Protein 1LJ9 (pdb70)

Secondary structure (DSSP, 8-state):
--HHHHHHHHHHHHHHHHHHHTGGGT-TTTHHHHHHHHHHSTTEEHHHHHHHHT--HHHHHHHHHHHHHTTSEEEEE-SS-TT-EEEEE-HHHHHHHHHHHHHHHHHHHHHTTT--HHHHHHHHHHHHHHHHHHHHHHHHHHT-/--HHHHHHHHHHHHHHHHHHHTGGGT-TTTHHHHHHHHHHSTTEEHHHHHHHHT--HHHHHHHHHHHHHTTSEEEEE-SS-TT-EEEEE-HHHHHHHHHHHHHHHHHHHHHTTT--HHHHHHHHHHHHHHHHHHHHHHHHH-

Organism: Enterococcus faecalis (strain ATCC 700802 / V583) (NCBI:txid226185)

Solvent-accessible surface area: 15224 Å² total; per-residue (Å²): 109,67,3,19,75,11,0,8,17,0,16,50,0,24,53,7,17,12,40,71,63,4,126,146,44,42,0,32,205,6,18,23,38,11,0,7,23,1,26,74,45,97,11,12,60,57,81,98,0,2,80,42,0,19,15,60,138,88,53,0,30,166,10,2,96,120,0,58,111,46,30,0,3,107,74,71,88,33,109,113,60,115,162,70,47,66,0,52,14,32,134,92,0,124,102,18,56,45,68,0,45,141,60,41,109,94,30,24,130,20,0,25,104,71,16,55,127,93,47,47,60,68,0,17,95,17,0,33,119,0,55,118,26,0,12,108,33,2,54,146,30,86,165,124,99,58,6,15,70,6,0,7,16,0,18,50,0,25,53,10,14,15,41,77,89,7,134,145,48,50,0,32,193,7,14,22,40,12,0,11,26,0,24,71,52,100,8,14,48,56,86,96,0,3,85,39,2,9,17,61,136,78,53,0,34,172,13,2,102,122,0,52,105,34,29,0,2,100,104,104,93,37,114,113,59,140,174,54,70,81,1,53,17,30,160,97,0,142,106,12,55,45,74,0,46,149,58,40,100,91,32,21,119,20,0,23,101,57,20,50,139,108,58,31,72,70,0,15,67,10,0,28,82,0,61,120,28,1,24,128,31,6,98,178,54,120

Foldseek 3Di:
DPVVVVVVVLVVVVLVVCQVVCVVVPCHPPLLVLLLVCAVPPQAWLVVSCLVVVHDSVVSVVSLVVCVVVQQWDWDADPVGRVTTGIHGDPSSVVCNVVSVVVVVVSVCVVCPPPDPVRVVVVVVVVVVVCVVVSVVSVVVVVD/DPVVVVVVVLVVVVLVVCQPVCVVVVCHPPLLVQLLVCAVPFFDFLVVSCLVVVHDSVVSVVSLVVCVVVQQKDWDQDPVHNPTITIHGGPSSVVCNVVSVVVVVVSVVVVCPPPDPVRVVVVVVVVVVVCVVVSVVSVVVD

Structure (mmCIF, N/CA/C/O backbone):
data_1LJ9
#
_entry.id   1LJ9
#
_cell.length_a   43.512
_cell.length_b   48.429
_cell.length_c   125.999
_cell.angle_alpha   90.00
_cell.angle_beta   90.00
_cell.angle_gamma   90.00
#
_symmetry.space_group_name_H-M   'P 21 21 21'
#
loop_
_entity.id
_entity.type
_entity.pdbx_description
1 polymer 'transcriptional regulator SlyA'
2 water water
#
loop_
_atom_site.group_PDB
_atom_site.id
_atom_site.type_symbol
_atom_site.label_atom_id
_atom_site.label_alt_id
_atom_site.label_comp_id
_atom_site.label_asym_id
_atom_site.label_entity_id
_atom_site.label_seq_id
_atom_site.pdbx_PDB_ins_code
_atom_site.Cartn_x
_atom_site.Cartn_y
_atom_site.Cartn_z
_atom_site.occupancy
_atom_site.B_iso_or_equiv
_atom_site.auth_seq_id
_atom_site.auth_comp_id
_atom_site.auth_asym_id
_atom_site.auth_atom_id
_atom_site.pdbx_PDB_model_num
ATOM 1 N N . THR A 1 1 ? 23.544 3.076 4.303 1.00 23.78 2 THR A N 1
ATOM 2 C CA . THR A 1 1 ? 22.564 3.926 5.043 1.00 23.95 2 THR A CA 1
ATOM 3 C C . THR A 1 1 ? 23.002 4.170 6.485 1.00 23.64 2 THR A C 1
ATOM 4 O O . THR A 1 1 ? 23.304 3.226 7.218 1.00 24.43 2 THR A O 1
ATOM 8 N N . ASP A 1 2 ? 23.051 5.440 6.880 1.00 22.86 3 ASP A N 1
ATOM 9 C CA . ASP A 1 2 ? 23.414 5.811 8.245 1.00 22.01 3 ASP A CA 1
ATOM 10 C C . ASP A 1 2 ? 22.168 5.523 9.072 1.00 20.49 3 ASP A C 1
ATOM 11 O O . ASP A 1 2 ? 21.197 6.281 9.029 1.00 20.46 3 ASP A O 1
ATOM 16 N N . ILE A 1 3 ? 22.193 4.423 9.818 1.00 19.08 4 ILE A N 1
ATOM 17 C CA . ILE A 1 3 ? 21.045 4.030 10.625 1.00 17.73 4 ILE A CA 1
ATOM 18 C C . ILE A 1 3 ? 20.550 5.091 11.599 1.00 18.09 4 ILE A C 1
ATOM 19 O O . ILE A 1 3 ? 19.356 5.416 11.619 1.00 17.21 4 ILE A O 1
ATOM 24 N N . LEU A 1 4 ? 21.455 5.619 12.416 1.00 16.94 5 LEU A N 1
ATOM 25 C CA . LEU A 1 4 ? 21.072 6.622 13.396 1.00 16.71 5 LEU A CA 1
ATOM 26 C C . LEU A 1 4 ? 20.593 7.911 12.755 1.00 16.26 5 LEU A C 1
ATOM 27 O O . LEU A 1 4 ? 19.766 8.615 13.337 1.00 15.51 5 LEU A O 1
ATOM 32 N N . ARG A 1 5 ? 21.104 8.212 11.563 1.00 15.41 6 ARG A N 1
ATOM 33 C CA . ARG A 1 5 ? 20.680 9.414 10.853 1.00 16.25 6 ARG A CA 1
ATOM 34 C C . ARG A 1 5 ? 19.197 9.274 10.518 1.00 15.66 6 ARG A C 1
ATOM 35 O O . ARG A 1 5 ? 18.432 10.216 10.680 1.00 15.02 6 ARG A O 1
ATOM 43 N N . GLU A 1 6 ? 18.806 8.093 10.045 1.00 15.57 7 GLU A N 1
ATOM 44 C CA . GLU A 1 6 ? 17.407 7.825 9.707 1.00 15.87 7 GLU A CA 1
ATOM 45 C C . GLU A 1 6 ? 16.548 7.907 10.969 1.00 15.31 7 GLU A C 1
ATOM 46 O O . GLU A 1 6 ? 15.506 8.573 10.984 1.00 15.62 7 GLU A O 1
ATOM 52 N N . ILE A 1 7 ? 16.980 7.226 12.028 1.00 15.33 8 ILE A N 1
ATOM 53 C CA . ILE A 1 7 ? 16.248 7.241 13.293 1.00 14.86 8 ILE A CA 1
ATOM 54 C C . ILE A 1 7 ? 16.001 8.681 13.736 1.00 14.69 8 ILE A C 1
ATOM 55 O O . ILE A 1 7 ? 14.887 9.042 14.130 1.00 14.26 8 ILE A O 1
ATOM 60 N N . GLY A 1 8 ? 17.045 9.501 13.649 1.00 14.58 9 GLY A N 1
ATOM 61 C CA . GLY A 1 8 ? 16.931 10.890 14.053 1.00 14.22 9 GLY A CA 1
ATOM 62 C C . GLY A 1 8 ? 15.914 11.662 13.233 1.00 14.27 9 GLY A C 1
ATOM 63 O O . GLY A 1 8 ? 15.095 12.397 13.783 1.00 13.71 9 GLY A O 1
ATOM 64 N N . MET A 1 9 ? 15.973 11.510 11.913 1.00 14.58 10 MET A N 1
ATOM 65 C CA . MET A 1 9 ? 15.028 12.207 11.034 1.00 14.65 10 MET A CA 1
ATOM 66 C C . MET A 1 9 ? 13.594 11.762 11.324 1.00 14.60 10 MET A C 1
ATOM 67 O O . MET A 1 9 ? 12.669 12.586 11.363 1.00 13.97 10 MET A O 1
ATOM 72 N N . ILE A 1 10 ? 13.395 10.466 11.548 1.00 14.25 11 ILE A N 1
ATOM 73 C CA . ILE A 1 10 ? 12.047 9.982 11.837 1.00 14.59 11 ILE A CA 1
ATOM 74 C C . ILE A 1 10 ? 11.529 10.598 13.133 1.00 15.02 11 ILE A C 1
ATOM 75 O O . ILE A 1 10 ? 10.385 11.056 13.203 1.00 14.78 11 ILE A O 1
ATOM 80 N N . ALA A 1 11 ? 12.381 10.625 14.153 1.00 15.69 12 ALA A N 1
ATOM 81 C CA . ALA A 1 11 ? 12.006 11.169 15.450 1.00 15.09 12 ALA A CA 1
ATOM 82 C C . ALA A 1 11 ? 11.686 12.665 15.386 1.00 15.49 12 ALA A C 1
ATOM 83 O O . ALA A 1 11 ? 10.698 13.124 15.967 1.00 14.52 12 ALA A O 1
ATOM 85 N N . ARG A 1 12 ? 12.520 13.426 14.684 1.00 14.87 13 ARG A N 1
ATOM 86 C CA . ARG A 1 12 ? 12.300 14.857 14.575 1.00 15.00 13 ARG A CA 1
ATOM 87 C C . ARG A 1 12 ? 11.088 15.165 13.701 1.00 15.16 13 ARG A C 1
ATOM 88 O O . ARG A 1 12 ? 10.349 16.109 13.978 1.00 14.78 13 ARG A O 1
ATOM 96 N N . ALA A 1 13 ? 10.868 14.360 12.668 1.00 14.80 14 ALA A N 1
ATOM 97 C CA . ALA A 1 13 ? 9.714 14.573 11.803 1.00 14.88 14 ALA A CA 1
ATOM 98 C C . ALA A 1 13 ? 8.444 14.383 12.636 1.00 14.89 14 ALA A C 1
ATOM 99 O O . ALA A 1 13 ? 7.508 15.180 12.542 1.00 14.92 14 ALA A O 1
ATOM 101 N N . LEU A 1 14 ? 8.418 13.323 13.444 1.00 14.95 15 LEU A N 1
ATOM 102 C CA . LEU A 1 14 ? 7.262 13.044 14.293 1.00 15.81 15 LEU A CA 1
ATOM 103 C C . LEU A 1 14 ? 7.053 14.171 15.298 1.00 16.04 15 LEU A C 1
ATOM 104 O O . LEU A 1 14 ? 5.923 14.584 15.570 1.00 15.71 15 LEU A O 1
ATOM 109 N N . ASP A 1 15 ? 8.149 14.673 15.852 1.00 16.82 16 ASP A N 1
ATOM 110 C CA . ASP A 1 15 ? 8.066 15.761 16.810 1.00 17.79 16 ASP A CA 1
ATOM 111 C C . ASP A 1 15 ? 7.458 16.990 16.143 1.00 18.16 16 ASP A C 1
ATOM 112 O O . ASP A 1 15 ? 6.597 17.666 16.712 1.00 17.34 16 ASP A O 1
ATOM 117 N N . SER A 1 16 ? 7.910 17.271 14.927 1.00 16.97 17 SER A N 1
ATOM 118 C CA . SER A 1 16 ? 7.418 18.415 14.175 1.00 17.28 17 SER A CA 1
ATOM 119 C C . SER A 1 16 ? 5.936 18.280 13.833 1.00 17.64 17 SER A C 1
ATOM 120 O O . SER A 1 16 ? 5.215 19.272 13.772 1.00 17.57 17 SER A O 1
ATOM 123 N N . ILE A 1 17 ? 5.488 17.051 13.601 1.00 17.44 18 ILE A N 1
ATOM 124 C CA . ILE A 1 17 ? 4.088 16.804 13.284 1.00 17.50 18 ILE A CA 1
ATOM 125 C C . ILE A 1 17 ? 3.278 17.055 14.557 1.00 17.70 18 ILE A C 1
ATOM 126 O O . ILE A 1 17 ? 2.249 17.727 14.525 1.00 16.92 18 ILE A O 1
ATOM 131 N N . SER A 1 18 ? 3.770 16.533 15.679 1.00 17.44 19 SER A N 1
ATOM 132 C CA . SER A 1 18 ? 3.102 16.704 16.969 1.00 17.32 19 SER A CA 1
ATOM 133 C C . SER A 1 18 ? 2.978 18.173 17.352 1.00 16.78 19 SER A C 1
ATOM 134 O O . SER A 1 18 ? 1.982 18.580 17.944 1.00 17.40 19 SER A O 1
ATOM 137 N N . ASN A 1 19 ? 3.988 18.971 17.018 1.00 16.44 20 ASN A N 1
ATOM 138 C CA . ASN A 1 19 ? 3.955 20.397 17.338 1.00 17.36 20 ASN A CA 1
ATOM 139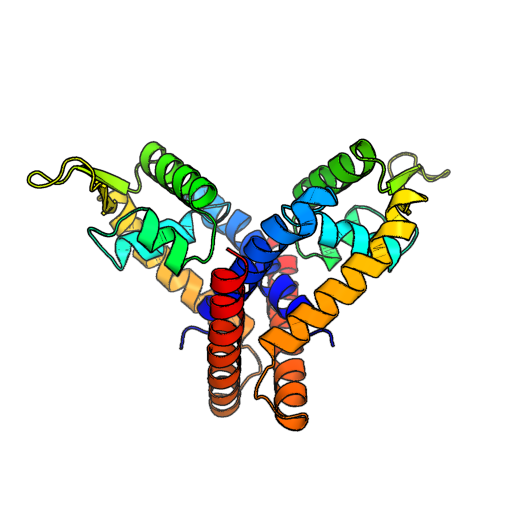 C C . ASN A 1 19 ? 2.838 21.125 16.617 1.00 17.98 20 ASN A C 1
ATOM 140 O O . ASN A 1 19 ? 2.405 22.196 17.047 1.00 18.79 20 ASN A O 1
ATOM 145 N N . ILE A 1 20 ? 2.378 20.546 15.515 1.00 18.00 21 ILE A N 1
ATOM 146 C CA . ILE A 1 20 ? 1.296 21.149 14.758 1.00 18.18 21 ILE A CA 1
ATOM 147 C C . ILE A 1 20 ? -0.031 20.574 15.231 1.00 18.09 21 ILE A C 1
ATOM 148 O O . ILE A 1 20 ? -0.953 21.309 15.573 1.00 18.08 21 ILE A O 1
ATOM 153 N N . GLU A 1 21 ? -0.110 19.251 15.296 1.00 18.43 22 GLU A N 1
ATOM 154 C CA . GLU A 1 21 ? -1.353 18.606 15.684 1.00 18.77 22 GLU A CA 1
ATOM 155 C C . GLU A 1 21 ? -1.785 18.726 17.148 1.00 17.77 22 GLU A C 1
ATOM 156 O O . GLU A 1 21 ? -2.980 18.645 17.441 1.00 15.94 22 GLU A O 1
ATOM 162 N N . PHE A 1 22 ? -0.838 18.922 18.063 1.00 16.35 23 PHE A N 1
ATOM 163 C CA . PHE A 1 22 ? -1.190 19.049 19.477 1.00 16.67 23 PHE A CA 1
ATOM 164 C C . PHE A 1 22 ? -1.211 20.503 19.924 1.00 16.74 23 PHE A C 1
ATOM 165 O O . PHE A 1 22 ? -1.381 20.789 21.107 1.00 16.72 23 PHE A O 1
ATOM 173 N N . LYS A 1 23 ? -1.058 21.421 18.978 1.00 16.86 24 LYS A N 1
ATOM 174 C CA . LYS A 1 23 ? -1.044 22.837 19.308 1.00 18.54 24 LYS A CA 1
ATOM 175 C C . LYS A 1 23 ? -2.272 23.291 20.096 1.00 19.14 24 LYS A C 1
ATOM 176 O O . LYS A 1 23 ? -2.141 24.013 21.091 1.00 19.24 24 LYS A O 1
ATOM 182 N N . GLU A 1 24 ? -3.461 22.856 19.688 1.00 18.99 25 GLU A N 1
ATOM 183 C CA . GLU A 1 24 ? -4.656 23.271 20.407 1.00 20.57 25 GLU A CA 1
ATOM 184 C C . GLU A 1 24 ? -4.848 22.534 21.731 1.00 20.95 25 GLU A C 1
ATOM 185 O O . GLU A 1 24 ? -5.665 22.941 22.559 1.00 21.84 25 GLU A O 1
ATOM 191 N N . LEU A 1 25 ? -4.083 21.463 21.938 1.00 20.92 26 LEU A N 1
ATOM 192 C CA . LEU A 1 25 ? -4.170 20.668 23.161 1.00 21.56 26 LEU A CA 1
ATOM 193 C C . LEU A 1 25 ? -3.079 21.011 24.173 1.00 21.46 26 LEU A C 1
ATOM 194 O O . LEU A 1 25 ? -2.964 20.344 25.203 1.00 22.35 26 LEU A O 1
ATOM 199 N N . SER A 1 26 ? -2.276 22.035 23.883 1.00 21.21 27 SER A N 1
ATOM 200 C CA . SER A 1 26 ? -1.200 22.452 24.790 1.00 21.22 27 SER A CA 1
ATOM 201 C C . SER A 1 26 ? -0.229 21.321 25.136 1.00 21.15 27 SER A C 1
ATOM 202 O O . SER A 1 26 ? 0.197 21.197 26.287 1.00 20.21 27 SER A O 1
ATOM 205 N N . LEU A 1 27 ? 0.132 20.503 24.151 1.00 20.84 28 LEU A N 1
ATOM 206 C CA . LEU A 1 27 ? 1.035 19.390 24.403 1.00 19.87 28 LEU A CA 1
ATOM 207 C C . LEU A 1 27 ? 2.180 19.264 23.407 1.00 19.73 28 LEU A C 1
ATOM 208 O O . LEU A 1 27 ? 2.741 18.183 23.216 1.00 19.28 28 LEU A O 1
ATOM 213 N N . THR A 1 28 ? 2.537 20.378 22.784 1.00 19.37 29 THR A N 1
ATOM 214 C CA . THR A 1 28 ? 3.621 20.385 21.818 1.00 19.74 29 THR A CA 1
ATOM 215 C C . THR A 1 28 ? 4.989 20.332 22.508 1.00 20.16 29 THR A C 1
ATOM 216 O O . THR A 1 28 ? 5.079 20.268 23.739 1.00 20.98 29 THR A O 1
ATOM 220 N N . ARG A 1 29 ? 6.043 20.343 21.699 1.00 20.65 30 ARG A N 1
ATOM 221 C CA . ARG A 1 29 ? 7.420 20.315 22.183 1.00 21.00 30 ARG A CA 1
ATOM 222 C C . ARG A 1 29 ? 7.732 19.105 23.062 1.00 20.49 30 ARG A C 1
ATOM 223 O O . ARG A 1 29 ? 8.512 19.203 24.007 1.00 20.35 30 ARG A O 1
ATOM 231 N N . GLY A 1 30 ? 7.114 17.971 22.752 1.00 20.18 31 GLY A N 1
ATOM 232 C CA . GLY A 1 30 ? 7.347 16.756 23.514 1.00 18.98 31 GLY A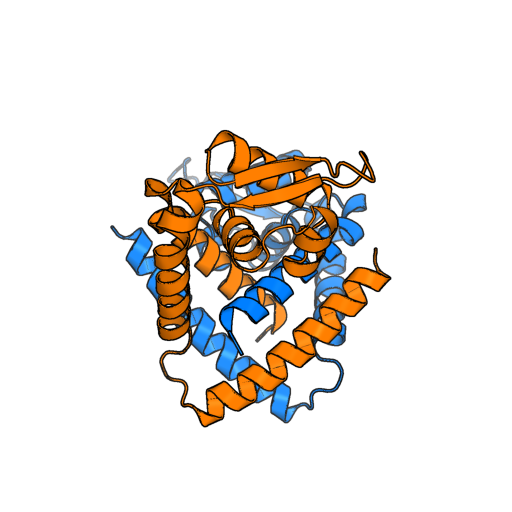 CA 1
ATOM 233 C C . GLY A 1 30 ? 6.553 16.623 24.799 1.00 18.99 31 GLY A C 1
ATOM 234 O O . GLY A 1 30 ? 6.630 15.593 25.476 1.00 18.93 31 GLY A O 1
ATOM 235 N N . GLN A 1 31 ? 5.787 17.651 25.148 1.00 18.40 32 GLN A N 1
ATOM 236 C CA . GLN A 1 31 ? 5.001 17.611 26.373 1.00 18.06 32 GLN A CA 1
ATOM 237 C C . GLN A 1 31 ? 4.076 16.405 26.470 1.00 18.03 32 GLN A C 1
ATOM 238 O O . GLN A 1 31 ? 3.887 15.856 27.555 1.00 17.12 32 GLN A O 1
ATOM 244 N N . TYR A 1 32 ? 3.502 15.991 25.340 1.00 17.77 33 TYR A N 1
ATOM 245 C CA . TYR A 1 32 ? 2.603 14.835 25.317 1.00 17.44 33 TYR A CA 1
ATOM 246 C C . TYR A 1 32 ? 3.302 13.565 25.815 1.00 16.28 33 TYR A C 1
ATOM 247 O O . TYR A 1 32 ? 2.669 12.698 26.417 1.00 16.53 33 TYR A O 1
ATOM 256 N N . LEU A 1 33 ? 4.610 13.472 25.579 1.00 16.62 34 LEU A N 1
ATOM 257 C CA . LEU A 1 33 ? 5.403 12.321 26.008 1.00 16.19 34 LEU A CA 1
ATOM 258 C C . LEU A 1 33 ? 5.325 12.132 27.519 1.00 16.12 34 LEU A C 1
ATOM 259 O O . LEU A 1 33 ? 5.192 11.012 28.010 1.00 15.44 34 LEU A O 1
ATOM 264 N N . TYR A 1 34 ? 5.427 13.239 28.247 1.00 15.57 35 TYR A N 1
ATOM 265 C CA . TYR A 1 34 ? 5.382 13.195 29.700 1.00 16.00 35 TYR A CA 1
ATOM 266 C C . TYR A 1 34 ? 3.979 12.880 30.217 1.00 15.59 35 TYR A C 1
ATOM 267 O O . TYR A 1 34 ? 3.819 12.113 31.170 1.00 16.27 35 TYR A O 1
ATOM 276 N N . LEU A 1 35 ? 2.955 13.455 29.597 1.00 15.88 36 LEU A N 1
ATOM 277 C CA . LEU A 1 35 ? 1.594 13.175 30.034 1.00 15.86 36 LEU A CA 1
ATOM 278 C C . LEU A 1 35 ? 1.296 11.686 29.853 1.00 15.37 36 LEU A C 1
ATOM 279 O O . LEU A 1 35 ? 0.705 11.050 30.722 1.00 15.37 36 LEU A O 1
ATOM 284 N N . VAL A 1 36 ? 1.719 11.125 28.726 1.00 14.80 37 VAL A N 1
ATOM 285 C CA . VAL A 1 36 ? 1.499 9.706 28.461 1.00 14.57 37 VAL A CA 1
ATOM 286 C C . VAL A 1 36 ? 2.152 8.818 29.526 1.00 15.00 37 VAL A C 1
ATOM 287 O O . VAL A 1 36 ? 1.517 7.908 30.069 1.00 13.51 37 VAL A O 1
ATOM 291 N N . ARG A 1 37 ? 3.419 9.073 29.831 1.00 15.02 38 ARG A N 1
ATOM 292 C CA . ARG A 1 37 ? 4.103 8.268 30.842 1.00 16.09 38 ARG A CA 1
ATOM 293 C C . ARG A 1 37 ? 3.436 8.407 32.225 1.00 16.02 38 ARG A C 1
ATOM 294 O O . ARG A 1 37 ? 3.380 7.443 32.998 1.00 16.59 38 ARG A O 1
ATOM 302 N N . VAL A 1 38 ? 2.925 9.595 32.537 1.00 15.07 39 VAL A N 1
ATOM 303 C CA . VAL A 1 38 ? 2.243 9.817 33.817 1.00 16.07 39 VAL A CA 1
ATOM 304 C C . VAL A 1 38 ? 0.915 9.039 33.886 1.00 16.45 39 VAL A C 1
ATOM 305 O O . VAL A 1 38 ? 0.558 8.478 34.930 1.00 16.25 39 VAL A O 1
ATOM 309 N N . CYS A 1 39 ? 0.184 9.001 32.775 1.00 16.33 40 CYS A N 1
ATOM 310 C CA . CYS A 1 39 ? -1.083 8.278 32.743 1.00 16.68 40 CYS A CA 1
ATOM 311 C C . CYS A 1 39 ? -0.847 6.774 32.721 1.00 16.96 40 CYS A C 1
ATOM 312 O O . CYS A 1 39 ? -1.675 6.003 33.199 1.00 17.18 40 CYS A O 1
ATOM 315 N N . GLU A 1 40 ? 0.293 6.361 32.176 1.00 16.89 41 GLU A N 1
ATOM 316 C CA . GLU A 1 40 ? 0.641 4.943 32.118 1.00 17.72 41 GLU A CA 1
ATOM 317 C C . GLU A 1 40 ? 1.241 4.493 33.447 1.00 17.59 41 GLU A C 1
ATOM 318 O O . GLU A 1 40 ? 1.209 3.313 33.782 1.00 16.27 41 GLU A O 1
ATOM 324 N N . ASN A 1 41 ? 1.797 5.445 34.191 1.00 17.64 42 ASN A N 1
ATOM 325 C CA . ASN A 1 41 ? 2.451 5.153 35.466 1.00 18.03 42 ASN A CA 1
ATOM 326 C C . ASN A 1 41 ? 2.026 6.123 36.571 1.00 17.08 42 ASN A C 1
ATOM 327 O O . ASN A 1 41 ? 2.836 6.919 37.044 1.00 16.64 42 ASN A O 1
ATOM 332 N N . PRO A 1 42 ? 0.754 6.073 36.997 1.00 17.17 43 PRO A N 1
ATOM 333 C CA . PRO A 1 42 ? 0.258 6.965 38.051 1.00 17.25 43 PRO A CA 1
ATOM 334 C C . PRO A 1 42 ? 1.136 6.949 39.299 1.00 17.27 43 PRO A C 1
ATOM 335 O O . PRO A 1 42 ? 1.486 5.882 39.811 1.00 17.03 43 PRO A O 1
ATOM 339 N N . GLY A 1 43 ? 1.499 8.134 39.774 1.00 16.70 44 GLY A N 1
ATOM 340 C CA . GLY A 1 43 ? 2.326 8.227 40.967 1.00 17.43 44 GLY A CA 1
ATOM 341 C C . GLY A 1 43 ? 3.822 8.106 40.748 1.00 17.36 44 GLY A C 1
ATOM 342 O O . GLY A 1 43 ? 4.594 8.107 41.712 1.00 17.73 44 GLY A O 1
ATOM 343 N N . ILE A 1 44 ? 4.241 7.990 39.493 1.00 17.20 45 ILE A N 1
ATOM 344 C CA . ILE A 1 44 ? 5.655 7.873 39.165 1.00 17.99 45 ILE A CA 1
ATOM 345 C C . ILE A 1 44 ? 6.423 9.104 39.670 1.00 18.74 45 ILE A C 1
ATOM 346 O O . ILE A 1 44 ? 5.855 10.186 39.787 1.00 19.03 45 ILE A O 1
ATOM 351 N N . ILE A 1 45 ? 7.707 8.934 39.983 1.00 19.85 46 ILE A N 1
ATOM 352 C CA . ILE A 1 45 ? 8.518 10.060 40.450 1.00 20.59 46 ILE A CA 1
ATOM 353 C C . ILE A 1 45 ? 9.320 10.647 39.295 1.00 20.62 46 ILE A C 1
ATOM 354 O O . ILE A 1 45 ? 9.641 9.949 38.337 1.00 20.45 46 ILE A O 1
ATOM 359 N N . GLN A 1 46 ? 9.640 11.936 39.395 1.00 21.78 47 GLN A N 1
ATOM 360 C CA . GLN A 1 46 ? 10.397 12.647 38.371 1.00 22.70 47 GLN A CA 1
ATOM 361 C C . GLN A 1 46 ? 11.639 11.901 37.895 1.00 23.49 47 GLN A C 1
ATOM 362 O O . GLN A 1 46 ? 11.910 11.824 36.697 1.00 23.17 47 GLN A O 1
ATOM 368 N N . GLU A 1 47 ? 12.399 11.353 38.835 1.00 23.34 48 GLU A N 1
ATOM 369 C CA . GLU A 1 47 ? 13.605 10.629 38.489 1.00 24.25 48 GLU A CA 1
ATOM 370 C C . GLU A 1 47 ? 13.304 9.508 37.505 1.00 23.59 48 GLU A C 1
ATOM 371 O O . GLU A 1 47 ? 14.002 9.343 36.505 1.00 24.40 48 GLU A O 1
ATOM 377 N N . LYS A 1 48 ? 12.259 8.738 37.786 1.00 22.31 49 LYS A N 1
ATOM 378 C CA . LYS A 1 48 ? 11.914 7.631 36.911 1.00 20.53 49 LYS A CA 1
ATOM 379 C C . LYS A 1 48 ? 11.378 8.070 35.556 1.00 19.23 49 LYS A C 1
ATOM 380 O O . LYS A 1 48 ? 11.681 7.447 34.547 1.00 18.73 49 LYS A O 1
ATOM 386 N N . ILE A 1 49 ? 10.593 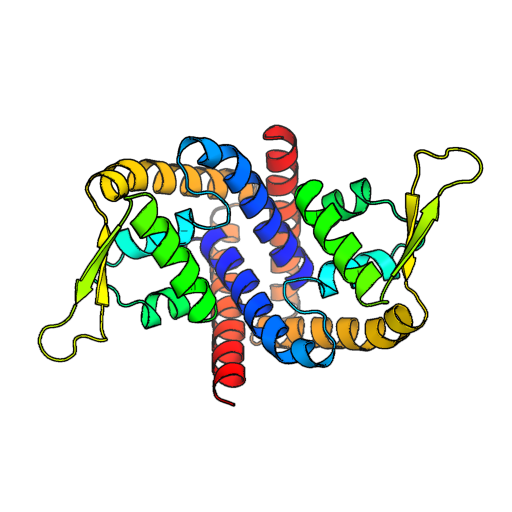9.140 35.514 1.00 18.27 50 ILE A N 1
ATOM 387 C CA . ILE A 1 49 ? 10.051 9.555 34.227 1.00 18.06 50 ILE A CA 1
ATOM 388 C C . ILE A 1 49 ? 11.161 9.950 33.252 1.00 16.82 50 ILE A C 1
ATOM 389 O O . ILE A 1 49 ? 11.084 9.636 32.070 1.00 15.20 50 ILE A O 1
ATOM 394 N N . ALA A 1 50 ? 12.202 10.615 33.752 1.00 16.74 51 ALA A N 1
ATOM 395 C CA . ALA A 1 50 ? 13.323 11.028 32.908 1.00 16.86 51 ALA A CA 1
ATOM 396 C C . ALA A 1 50 ? 14.035 9.783 32.375 1.00 16.60 51 ALA A C 1
ATOM 397 O O . ALA A 1 50 ? 14.508 9.752 31.239 1.00 16.78 51 ALA A O 1
ATOM 399 N N . GLU A 1 51 ? 14.113 8.756 33.209 1.00 17.16 52 GLU A N 1
ATOM 400 C CA . GLU A 1 51 ? 14.763 7.513 32.825 1.00 18.46 52 GLU A CA 1
ATOM 401 C C . GLU A 1 51 ? 14.011 6.802 31.691 1.00 18.26 52 GLU A C 1
ATOM 402 O O . GLU A 1 51 ? 14.621 6.270 30.760 1.00 18.39 52 GLU A O 1
ATOM 408 N N . LEU A 1 52 ? 12.686 6.790 31.772 1.00 17.95 53 LEU A N 1
ATOM 409 C CA . LEU A 1 52 ? 11.866 6.136 30.753 1.00 18.67 53 LEU A CA 1
ATOM 410 C C . LEU A 1 52 ? 11.900 6.886 29.422 1.00 18.10 53 LEU A C 1
ATOM 411 O O . LEU A 1 52 ? 12.040 6.276 28.354 1.00 18.68 53 LEU A O 1
ATOM 416 N N . ILE A 1 53 ? 11.775 8.205 29.496 1.00 17.42 54 ILE A N 1
ATOM 417 C CA . ILE A 1 53 ? 11.765 9.058 28.310 1.00 17.21 54 ILE A CA 1
ATOM 418 C C . ILE A 1 53 ? 13.155 9.275 27.704 1.00 17.06 54 ILE A C 1
ATOM 419 O O . ILE A 1 53 ? 13.281 9.702 26.544 1.00 17.00 54 ILE A O 1
ATOM 424 N N . LYS A 1 54 ? 14.182 8.950 28.491 1.00 16.25 55 LYS A N 1
ATOM 425 C CA . LYS A 1 54 ? 15.594 9.054 28.096 1.00 17.14 55 LYS A CA 1
ATOM 426 C C . LYS A 1 54 ? 16.137 10.482 28.006 1.00 16.60 55 LYS A C 1
ATOM 427 O O . LYS A 1 54 ? 16.834 10.834 27.046 1.00 16.59 55 LYS A O 1
ATOM 433 N N . VAL A 1 55 ? 15.827 11.298 29.010 1.00 16.95 56 VAL A N 1
ATOM 434 C CA . VAL A 1 55 ? 16.295 12.681 29.057 1.00 17.09 56 VAL A CA 1
ATOM 435 C C . VAL A 1 55 ? 16.944 12.971 30.411 1.00 17.92 56 VAL A C 1
ATOM 436 O O . VAL A 1 55 ? 16.771 12.211 31.365 1.00 17.49 56 VAL A O 1
ATOM 440 N N . ASP A 1 56 ? 17.698 14.063 30.500 1.00 18.88 57 ASP A N 1
ATOM 441 C CA . ASP A 1 56 ? 18.325 14.401 31.769 1.00 20.33 57 ASP A CA 1
ATOM 442 C C . ASP A 1 56 ? 17.233 14.823 32.743 1.00 20.44 57 ASP A C 1
ATOM 443 O O . ASP A 1 56 ? 16.159 15.278 32.331 1.00 20.05 57 ASP A O 1
ATOM 448 N N . ARG A 1 57 ? 17.508 14.674 34.035 1.00 20.64 58 ARG A N 1
ATOM 449 C CA . ARG A 1 57 ? 16.537 15.011 35.072 1.00 21.15 58 ARG A CA 1
ATOM 450 C C . ARG A 1 57 ? 16.047 16.458 35.063 1.00 21.24 58 ARG A C 1
ATOM 451 O O . ARG A 1 57 ? 14.903 16.731 35.429 1.00 20.91 58 ARG A O 1
ATOM 459 N N . THR A 1 58 ? 16.892 17.389 34.640 1.00 21.03 59 THR A N 1
ATOM 460 C CA . THR A 1 58 ? 16.466 18.782 34.620 1.00 21.47 59 THR A CA 1
ATOM 461 C C . THR A 1 58 ? 15.502 19.056 33.467 1.00 20.88 59 THR A C 1
ATOM 462 O O . THR A 1 58 ? 14.579 19.851 33.602 1.00 21.44 59 THR A O 1
ATOM 466 N N . THR A 1 59 ? 15.711 18.393 32.336 1.00 20.60 60 THR A N 1
ATOM 467 C CA . THR A 1 59 ? 14.812 18.570 31.199 1.00 20.21 60 THR A CA 1
ATOM 468 C C . THR A 1 59 ? 13.422 18.068 31.604 1.00 19.80 60 THR A C 1
ATOM 469 O O . THR A 1 59 ? 12.402 18.713 31.321 1.00 19.54 60 THR A O 1
ATOM 473 N N . ALA A 1 60 ? 13.387 16.915 32.266 1.00 18.89 61 ALA A N 1
ATOM 474 C CA . ALA A 1 60 ? 12.126 16.330 32.713 1.00 18.83 61 ALA A CA 1
ATOM 475 C C . ALA A 1 60 ? 11.457 17.231 33.744 1.00 18.60 61 ALA A C 1
ATOM 476 O O . ALA A 1 60 ? 10.238 17.408 33.735 1.00 18.26 61 ALA A O 1
ATOM 478 N N . ALA A 1 61 ? 12.253 17.799 34.645 1.00 18.27 62 ALA A N 1
ATOM 479 C CA . ALA A 1 61 ? 11.707 18.679 35.669 1.00 18.39 62 ALA A CA 1
ATOM 480 C C . ALA A 1 61 ? 11.003 19.869 35.005 1.00 18.57 62 ALA A C 1
ATOM 481 O O . ALA A 1 61 ? 9.916 20.277 35.426 1.00 18.41 62 ALA A O 1
ATOM 483 N N . ARG A 1 62 ? 11.627 20.410 33.960 1.00 18.80 63 ARG A N 1
ATOM 484 C CA . ARG A 1 62 ? 11.070 21.543 33.221 1.00 18.50 63 ARG A CA 1
ATOM 485 C C . ARG A 1 62 ? 9.753 21.173 32.552 1.00 18.14 63 ARG A C 1
ATOM 486 O O . ARG A 1 62 ? 8.789 21.931 32.609 1.00 18.27 63 ARG A O 1
ATOM 494 N N . ALA A 1 63 ? 9.725 20.007 31.916 1.00 17.47 64 ALA A N 1
ATOM 495 C CA . ALA A 1 63 ? 8.533 19.538 31.223 1.00 17.25 64 ALA A CA 1
ATOM 496 C C . ALA A 1 63 ? 7.412 19.277 32.208 1.00 17.22 64 ALA A C 1
ATOM 497 O O . ALA A 1 63 ? 6.265 19.650 31.967 1.00 17.01 64 ALA A O 1
ATOM 499 N N . ILE A 1 64 ? 7.749 18.622 33.316 1.00 16.98 65 ILE A N 1
ATOM 500 C CA . ILE A 1 64 ? 6.766 18.309 34.342 1.00 17.07 65 ILE A CA 1
ATOM 501 C C . ILE A 1 64 ? 6.237 19.594 34.967 1.00 17.01 65 ILE A C 1
ATOM 502 O O . ILE A 1 64 ? 5.060 19.692 35.305 1.00 17.31 65 ILE A O 1
ATOM 507 N N . LYS A 1 65 ? 7.114 20.581 35.109 1.00 17.61 66 LYS A N 1
ATOM 508 C CA . LYS A 1 65 ? 6.731 21.866 35.679 1.00 18.83 66 LYS A CA 1
ATOM 509 C C . LYS A 1 65 ? 5.730 22.573 34.773 1.00 19.25 66 LYS A C 1
ATOM 510 O O . LYS A 1 65 ? 4.764 23.181 35.246 1.00 18.12 66 LYS A O 1
ATOM 516 N N . ARG A 1 66 ? 5.971 22.506 33.467 1.00 19.26 67 ARG A N 1
ATOM 517 C CA . ARG A 1 66 ? 5.076 23.148 32.510 1.00 19.36 67 ARG A CA 1
ATOM 518 C C . ARG A 1 66 ? 3.714 22.441 32.490 1.00 19.19 67 ARG A C 1
ATOM 519 O O . ARG A 1 66 ? 2.670 23.092 32.430 1.00 19.10 67 ARG A O 1
ATOM 527 N N . LEU A 1 67 ? 3.720 21.113 32.555 1.00 18.87 68 LEU A N 1
ATOM 528 C CA . LEU A 1 67 ? 2.470 20.357 32.561 1.00 18.62 68 LEU A CA 1
ATOM 529 C C . LEU A 1 67 ? 1.633 20.723 33.778 1.00 18.88 68 LEU A C 1
ATOM 530 O O . LEU A 1 67 ? 0.414 20.818 33.697 1.00 18.15 68 LEU A O 1
ATOM 535 N N . GLU A 1 68 ? 2.292 20.920 34.914 1.00 19.06 69 GLU A N 1
ATOM 536 C CA . GLU A 1 68 ? 1.574 21.277 36.124 1.00 20.00 69 GLU A CA 1
ATOM 537 C C . GLU A 1 68 ? 0.945 22.663 35.962 1.00 19.84 69 GLU A C 1
ATOM 538 O O . GLU A 1 68 ? -0.213 22.874 36.325 1.00 19.66 69 GLU A O 1
ATOM 544 N N . GLU A 1 69 ? 1.708 23.598 35.405 1.00 19.83 70 GLU A N 1
ATOM 545 C CA . GLU A 1 69 ? 1.221 24.956 35.199 1.00 20.77 70 GLU A CA 1
ATOM 546 C C . GLU A 1 69 ? 0.051 24.971 34.226 1.00 20.48 70 GLU A C 1
ATOM 547 O O . GLU A 1 69 ? -0.863 25.776 34.367 1.00 20.43 70 GLU A O 1
ATOM 553 N N . GLN A 1 70 ? 0.075 24.087 33.232 1.00 20.20 71 GLN A N 1
ATOM 554 C CA . GLN A 1 70 ? -1.019 24.047 32.272 1.00 19.71 71 GLN A CA 1
ATOM 555 C C . GLN A 1 70 ? -2.164 23.131 32.716 1.00 19.25 71 GLN A C 1
ATOM 556 O O . GLN A 1 70 ? -3.062 22.817 31.929 1.00 19.96 71 GLN A O 1
ATOM 562 N N . GLY A 1 71 ? -2.112 22.718 33.983 1.00 18.55 72 GLY A N 1
ATOM 563 C CA . GLY A 1 71 ? -3.150 21.897 34.598 1.00 17.08 72 GLY A CA 1
ATOM 564 C C . GLY A 1 71 ? -3.368 20.456 34.179 1.00 17.05 72 GLY A C 1
ATOM 565 O O . GLY A 1 71 ? -4.466 19.923 34.366 1.00 16.83 72 GLY A O 1
ATOM 566 N N . PHE A 1 72 ? -2.329 19.818 33.649 1.00 16.49 73 PHE A N 1
ATOM 567 C CA . PHE A 1 72 ? -2.401 18.438 33.180 1.00 16.46 73 PHE A CA 1
ATOM 568 C C . PHE A 1 72 ? -2.037 17.423 34.252 1.00 16.40 73 PHE A C 1
ATOM 569 O O . PHE A 1 72 ? -2.495 16.285 34.215 1.00 15.13 73 PHE A O 1
ATOM 577 N N . ILE A 1 73 ? -1.209 17.838 35.201 1.00 16.88 74 ILE A N 1
ATOM 578 C CA . ILE A 1 73 ? -0.775 16.941 36.260 1.00 17.01 74 ILE A CA 1
ATOM 579 C C . ILE A 1 73 ? -0.656 17.670 37.584 1.00 16.97 74 ILE A C 1
ATOM 580 O O . ILE A 1 73 ? -0.696 18.902 37.636 1.00 16.22 74 ILE A O 1
ATOM 585 N N . TYR A 1 74 ? -0.540 16.899 38.659 1.00 16.95 75 TYR A N 1
ATOM 586 C CA . TYR A 1 74 ? -0.317 17.479 39.977 1.00 17.93 75 TYR A CA 1
ATOM 587 C C . TYR A 1 74 ? 0.710 16.584 40.660 1.00 18.49 75 TYR A C 1
ATOM 588 O O . TYR A 1 74 ? 0.890 15.428 40.274 1.00 17.37 75 TYR A O 1
ATOM 597 N N . ARG A 1 75 ? 1.398 17.126 41.659 1.00 19.30 76 ARG A N 1
ATOM 598 C CA . ARG A 1 75 ? 2.433 16.376 42.355 1.00 20.55 76 ARG A CA 1
ATOM 599 C C . ARG A 1 75 ? 2.228 16.339 43.854 1.00 21.60 76 ARG A C 1
ATOM 600 O O . ARG A 1 75 ? 2.152 17.384 44.502 1.00 23.08 76 ARG A O 1
ATOM 608 N N . GLN A 1 76 ? 2.151 15.139 44.414 1.00 21.17 77 GLN A N 1
ATOM 609 C CA . GLN A 1 76 ? 1.966 15.019 45.852 1.00 21.62 77 GLN A CA 1
ATOM 610 C C . GLN A 1 76 ? 3.281 14.624 46.514 1.00 20.86 77 GLN A C 1
ATOM 611 O O . GLN A 1 76 ? 3.945 13.677 46.086 1.00 19.87 77 GLN A O 1
ATOM 617 N N . GLU A 1 77 ? 3.658 15.366 47.550 1.00 21.40 78 GLU A N 1
ATOM 618 C CA . GLU A 1 77 ? 4.898 15.101 48.272 1.00 22.37 78 GLU A CA 1
ATOM 619 C C . GLU A 1 77 ? 4.751 13.881 49.165 1.00 21.96 78 GLU A C 1
ATOM 620 O O . GLU A 1 77 ? 3.707 13.679 49.792 1.00 21.38 78 GLU A O 1
ATOM 626 N N . ASP A 1 78 ? 5.802 13.072 49.219 1.00 22.44 79 ASP A N 1
ATOM 627 C CA . ASP A 1 78 ? 5.813 11.873 50.047 1.00 21.98 79 ASP A CA 1
ATOM 628 C C . ASP A 1 78 ? 5.862 12.298 51.517 1.00 22.55 79 ASP A C 1
ATOM 629 O O . ASP A 1 78 ? 6.481 13.308 51.852 1.00 22.54 79 ASP A O 1
ATOM 634 N N . ALA A 1 79 ? 5.214 11.524 52.385 1.00 22.21 80 ALA A N 1
ATOM 635 C CA . ALA A 1 79 ? 5.182 11.825 53.815 1.00 23.07 80 ALA A CA 1
ATOM 636 C C . ALA A 1 79 ? 6.548 11.689 54.487 1.00 23.37 80 ALA A C 1
ATOM 637 O O . ALA A 1 79 ? 6.936 12.519 55.308 1.00 23.71 80 ALA A O 1
ATOM 639 N N . SER A 1 80 ? 7.277 10.636 54.143 1.00 23.61 81 SER A N 1
ATOM 640 C CA . SER A 1 80 ? 8.589 10.403 54.734 1.00 24.08 81 SER A CA 1
ATOM 641 C C . SER A 1 80 ? 9.671 11.341 54.205 1.00 23.90 81 SER A C 1
ATOM 642 O O . SER A 1 80 ? 10.608 11.686 54.922 1.00 24.18 81 SER A O 1
ATOM 645 N N . ASN A 1 81 ? 9.542 11.758 52.950 1.00 23.57 82 ASN A N 1
ATOM 646 C CA . ASN A 1 81 ? 10.542 12.622 52.346 1.00 22.62 82 ASN A CA 1
ATOM 647 C C . ASN A 1 81 ? 9.920 13.629 51.388 1.00 22.53 82 ASN A C 1
ATOM 648 O O . ASN A 1 81 ? 9.687 13.331 50.214 1.00 21.39 82 ASN A O 1
ATOM 653 N N . LYS A 1 82 ? 9.669 14.825 51.915 1.00 22.43 83 LYS A N 1
ATOM 654 C CA . LYS A 1 82 ? 9.056 15.931 51.187 1.00 22.94 83 LYS A CA 1
ATOM 655 C C . LYS A 1 82 ? 9.644 16.186 49.793 1.00 22.41 83 LYS A C 1
ATOM 656 O O . LYS A 1 82 ? 8.950 16.673 48.899 1.00 23.21 83 LYS A O 1
ATOM 662 N N . LYS A 1 83 ? 10.915 15.849 49.606 1.00 22.93 84 LYS A N 1
ATOM 663 C CA . LYS A 1 83 ? 11.587 16.075 48.330 1.00 22.89 84 LYS A CA 1
ATOM 664 C C . LYS A 1 83 ? 11.221 15.085 47.228 1.00 21.96 84 LYS A C 1
ATOM 665 O O . LYS A 1 83 ? 11.586 15.277 46.069 1.00 22.37 84 LYS A O 1
ATOM 671 N N . ILE A 1 84 ? 10.520 14.018 47.594 1.00 21.00 85 ILE A N 1
ATOM 672 C CA . ILE A 1 84 ? 10.082 13.023 46.626 1.00 20.28 85 ILE A CA 1
ATOM 673 C C . ILE A 1 84 ? 8.640 13.367 46.246 1.00 19.93 85 ILE A C 1
ATOM 674 O O . ILE A 1 84 ? 7.773 13.473 47.112 1.00 19.55 85 ILE A O 1
ATOM 679 N N . LYS A 1 85 ? 8.383 13.553 44.956 1.00 18.96 86 LYS A N 1
ATOM 680 C CA . LYS A 1 85 ? 7.037 13.885 44.506 1.00 19.21 86 LYS A CA 1
ATOM 681 C C . LYS A 1 85 ? 6.497 12.859 43.516 1.00 18.25 86 LYS A C 1
ATOM 682 O O . LYS A 1 85 ? 7.157 12.514 42.537 1.00 18.07 86 LYS A O 1
ATOM 688 N N . ARG A 1 86 ? 5.301 12.354 43.794 1.00 17.22 87 ARG A N 1
ATOM 689 C CA . ARG A 1 86 ? 4.665 11.378 42.919 1.00 16.73 87 ARG A CA 1
ATOM 690 C C . ARG A 1 86 ? 3.740 12.168 42.008 1.00 16.32 87 ARG A C 1
ATOM 691 O O . ARG A 1 86 ? 2.939 12.967 42.470 1.00 15.70 87 ARG A O 1
ATOM 699 N N . ILE A 1 87 ? 3.856 11.923 40.711 1.00 16.05 88 ILE A N 1
ATOM 700 C CA . ILE A 1 87 ? 3.097 12.655 39.703 1.00 15.58 88 ILE A CA 1
ATOM 701 C C . ILE A 1 87 ? 1.838 11.946 39.237 1.00 14.93 88 ILE A C 1
ATOM 702 O O . ILE A 1 87 ? 1.885 10.778 38.870 1.00 14.52 88 ILE A O 1
ATOM 707 N N . TYR A 1 88 ? 0.722 12.673 39.241 1.00 14.93 89 TYR A N 1
ATOM 708 C CA . TYR A 1 88 ? -0.575 12.135 38.834 1.00 14.49 89 TYR A CA 1
ATOM 709 C C . TYR A 1 88 ? -1.259 13.048 37.839 1.00 14.77 89 TYR A C 1
ATOM 710 O O . TYR A 1 88 ? -1.083 14.260 37.876 1.00 14.47 89 TYR A O 1
ATOM 719 N N . ALA A 1 89 ? -2.062 12.462 36.964 1.00 14.84 90 ALA A N 1
ATOM 720 C CA . ALA A 1 89 ? -2.796 13.252 35.990 1.00 14.67 90 ALA A CA 1
ATOM 721 C C . ALA A 1 89 ? -4.020 13.870 36.642 1.00 14.98 90 ALA A C 1
ATOM 722 O O . ALA A 1 89 ? -4.673 13.256 37.491 1.00 14.75 90 ALA A O 1
ATOM 724 N N . THR A 1 90 ? -4.308 15.104 36.252 1.00 14.78 91 THR A N 1
ATOM 725 C CA . THR A 1 90 ? -5.482 15.809 36.730 1.00 15.79 91 THR A CA 1
ATOM 726 C C . THR A 1 90 ? -6.642 15.321 35.857 1.00 16.49 91 THR A C 1
ATOM 727 O O . THR A 1 90 ? -6.456 14.473 34.972 1.00 16.15 91 THR A O 1
ATOM 731 N N . GLU A 1 91 ? -7.834 15.852 36.106 1.00 17.67 92 GLU A N 1
ATOM 732 C CA . GLU A 1 91 ? -9.002 15.490 35.307 1.00 18.63 92 GLU A CA 1
ATOM 733 C C . GLU A 1 91 ? -8.720 15.853 33.846 1.00 18.28 92 GLU A C 1
ATOM 734 O O . GLU A 1 91 ? -9.050 15.092 32.932 1.00 17.97 92 GLU A O 1
ATOM 740 N N . LYS A 1 92 ? -8.105 17.013 33.628 1.00 17.79 93 LYS A N 1
ATOM 741 C CA . LYS A 1 92 ? -7.781 17.462 32.271 1.00 17.67 93 LYS A CA 1
ATOM 742 C C . LYS A 1 92 ? -6.805 16.499 31.595 1.00 17.53 93 LYS A C 1
ATOM 743 O O . LYS A 1 92 ? -6.973 16.141 30.427 1.00 17.44 93 LYS A O 1
ATOM 749 N N . GLY A 1 93 ? -5.786 16.076 32.336 1.00 17.00 94 GLY A N 1
ATOM 750 C CA . GLY A 1 93 ? -4.807 15.163 31.779 1.00 16.30 94 GLY A CA 1
ATOM 751 C C . GLY A 1 93 ? -5.418 13.841 31.381 1.00 16.36 94 GLY A C 1
ATOM 752 O O . GLY A 1 93 ? -5.107 13.303 30.315 1.00 15.56 94 GLY A O 1
ATOM 753 N N . LYS A 1 94 ? -6.303 13.322 32.226 1.00 17.01 95 LYS A N 1
ATOM 754 C CA . LYS A 1 94 ? -6.954 12.048 31.948 1.00 17.45 95 LYS A CA 1
ATOM 755 C C . LYS A 1 94 ? -7.900 12.138 30.758 1.00 18.20 95 LYS A C 1
ATOM 756 O O . LYS A 1 94 ? -8.018 11.186 29.975 1.00 18.95 95 LYS A O 1
ATOM 762 N N . ASN A 1 95 ? -8.564 13.280 30.613 1.00 18.36 96 ASN A N 1
ATOM 763 C CA . ASN A 1 95 ? -9.497 13.472 29.509 1.00 19.16 96 ASN A CA 1
ATOM 764 C C . ASN A 1 95 ? -8.797 13.575 28.164 1.00 19.25 96 ASN A C 1
ATOM 765 O O . ASN A 1 95 ? -9.337 13.129 27.151 1.00 18.66 96 ASN A O 1
ATOM 770 N N . VAL A 1 96 ? -7.601 14.163 28.157 1.00 18.26 97 VAL A N 1
ATOM 771 C CA . VAL A 1 96 ? -6.844 14.350 26.923 1.00 18.39 97 VAL A CA 1
ATOM 772 C C . VAL A 1 96 ? -6.006 13.134 26.543 1.00 17.92 97 VAL A C 1
ATOM 773 O O . VAL A 1 96 ? -5.811 12.851 25.359 1.00 17.95 97 VAL A O 1
ATOM 777 N N . TYR A 1 97 ? -5.519 12.417 27.549 1.00 17.44 98 TYR A N 1
ATOM 778 C CA . TYR A 1 97 ? -4.699 11.228 27.336 1.00 17.60 98 TYR A CA 1
ATOM 779 C C . TYR A 1 97 ? -5.202 10.304 26.205 1.00 17.73 98 TYR A C 1
ATOM 780 O O . TYR A 1 97 ? -4.442 9.961 25.296 1.00 18.10 98 TYR A O 1
ATOM 789 N N . PRO A 1 98 ? -6.490 9.915 26.225 1.00 18.15 99 PRO A N 1
ATOM 790 C CA . PRO A 1 98 ? -7.015 9.032 25.171 1.00 19.13 99 PRO A CA 1
ATOM 791 C C . PRO A 1 98 ? -6.778 9.563 23.758 1.00 19.44 99 PRO A C 1
ATOM 792 O O . PRO A 1 98 ? -6.475 8.799 22.833 1.00 19.98 99 PRO A O 1
ATOM 796 N N . ILE A 1 99 ? -6.929 10.870 23.585 1.00 19.78 100 ILE A N 1
ATOM 797 C CA . ILE A 1 99 ? -6.714 11.490 22.286 1.00 19.80 100 ILE A CA 1
ATOM 798 C C . ILE A 1 99 ? -5.265 11.255 21.865 1.00 19.47 100 ILE A C 1
ATOM 799 O O . ILE A 1 99 ? -4.991 10.834 20.740 1.00 19.23 100 ILE A O 1
ATOM 804 N N . ILE A 1 100 ? -4.337 11.527 22.776 1.00 18.91 101 ILE A N 1
ATOM 805 C CA . ILE A 1 100 ? -2.921 11.333 22.484 1.00 18.15 101 ILE A CA 1
ATOM 806 C C . ILE A 1 100 ? -2.633 9.868 22.141 1.00 18.30 101 ILE A C 1
ATOM 807 O O . ILE A 1 100 ? -1.917 9.584 21.185 1.00 18.47 101 ILE A O 1
ATOM 812 N N . VAL A 1 101 ? -3.204 8.950 22.914 1.00 18.08 102 VAL A N 1
ATOM 813 C CA . VAL A 1 101 ? -3.010 7.517 22.691 1.00 18.89 102 VAL A CA 1
ATOM 814 C C . VAL A 1 101 ? -3.419 7.137 21.267 1.00 19.61 102 VAL A C 1
ATOM 815 O O . VAL A 1 101 ? -2.693 6.425 20.561 1.00 19.77 102 VAL A O 1
ATOM 819 N N . ARG A 1 102 ? -4.584 7.616 20.843 1.00 19.67 103 ARG A N 1
ATOM 820 C CA . ARG A 1 102 ? -5.072 7.299 19.505 1.00 19.19 103 ARG A CA 1
ATOM 821 C C . ARG A 1 102 ? -4.294 8.033 18.415 1.00 19.36 103 ARG A C 1
ATOM 822 O O . ARG A 1 102 ? -4.107 7.507 17.315 1.00 19.66 103 ARG A O 1
ATOM 830 N N . GLU A 1 103 ? -3.815 9.237 18.710 1.00 19.50 104 GLU A N 1
ATOM 831 C CA . GLU A 1 103 ? -3.038 9.971 17.721 1.00 20.14 104 GLU A CA 1
ATOM 832 C C . GLU A 1 103 ? -1.691 9.279 17.497 1.00 20.17 104 GLU A C 1
ATOM 833 O O . GLU A 1 103 ? -1.184 9.244 16.371 1.00 20.06 104 GLU A O 1
ATOM 839 N N . ASN A 1 104 ? -1.122 8.723 18.566 1.00 20.75 105 ASN A N 1
ATOM 840 C CA . ASN A 1 104 ? 0.152 8.014 18.467 1.00 21.74 105 ASN A CA 1
ATOM 841 C C . ASN A 1 104 ? -0.052 6.731 17.657 1.00 21.71 105 ASN A C 1
ATOM 842 O O . ASN A 1 104 ? 0.799 6.363 16.839 1.00 21.35 105 ASN A O 1
ATOM 847 N N . GLN A 1 105 ? -1.177 6.054 17.888 1.00 21.23 106 GLN A N 1
ATOM 848 C CA . GLN A 1 105 ? -1.498 4.821 17.168 1.00 20.92 106 GLN A CA 1
ATOM 849 C C . GLN A 1 105 ? -1.596 5.119 15.679 1.00 20.33 106 GLN A C 1
ATOM 850 O O . GLN A 1 105 ? -1.164 4.322 14.840 1.00 20.62 106 GLN A O 1
ATOM 856 N N . HIS A 1 106 ? -2.173 6.270 15.347 1.00 19.71 107 HIS A N 1
ATOM 857 C CA . HIS A 1 106 ? -2.313 6.654 13.952 1.00 19.56 107 HIS A CA 1
ATOM 858 C C . HIS A 1 106 ? -0.949 6.931 13.333 1.00 19.10 107 HIS A C 1
ATOM 859 O O . HIS A 1 106 ? -0.692 6.584 12.177 1.00 19.24 107 HIS A O 1
ATOM 866 N N . SER A 1 107 ? -0.073 7.554 14.113 1.00 18.90 108 SER A N 1
ATOM 867 C CA . SER A 1 107 ? 1.268 7.859 13.642 1.00 18.91 108 SER A CA 1
ATOM 868 C C . SER A 1 107 ? 2.018 6.579 13.301 1.00 18.04 108 SER A C 1
ATOM 869 O O . SER A 1 107 ? 2.734 6.539 12.306 1.00 17.65 108 SER A O 1
ATOM 872 N N . ASN A 1 108 ? 1.858 5.540 14.122 1.00 17.54 109 ASN A N 1
ATOM 873 C CA . ASN A 1 108 ? 2.524 4.266 13.853 1.00 18.13 109 ASN A CA 1
ATOM 874 C C . ASN A 1 108 ? 1.997 3.682 12.541 1.00 17.61 109 ASN A C 1
ATOM 875 O O . ASN A 1 108 ? 2.773 3.181 11.718 1.00 16.57 109 ASN A O 1
ATOM 880 N N . GLN A 1 109 ? 0.684 3.751 12.334 1.00 16.87 110 GLN A N 1
ATOM 881 C CA . GLN A 1 109 ? 0.112 3.212 11.105 1.00 16.97 110 GLN A CA 1
ATOM 882 C C . GLN A 1 109 ? 0.637 3.933 9.872 1.00 16.45 110 GLN A C 1
ATOM 883 O O . GLN A 1 109 ? 0.891 3.310 8.844 1.00 17.13 110 GLN A O 1
ATOM 889 N N . VAL A 1 110 ? 0.790 5.249 9.967 1.00 16.44 111 VAL A N 1
ATOM 890 C CA . VAL A 1 110 ? 1.307 6.025 8.852 1.00 16.74 111 VAL A CA 1
ATOM 891 C C . VAL A 1 110 ? 2.761 5.648 8.581 1.00 15.91 111 VAL A C 1
ATOM 892 O O . VAL A 1 110 ? 3.152 5.426 7.438 1.00 15.43 111 VAL A O 1
ATOM 896 N N . ALA A 1 111 ? 3.547 5.550 9.647 1.00 16.05 112 ALA A N 1
ATOM 897 C CA . ALA A 1 111 ? 4.958 5.208 9.537 1.00 16.23 112 ALA A CA 1
ATOM 898 C C . ALA A 1 111 ? 5.220 3.819 8.961 1.00 16.21 112 ALA A C 1
ATOM 899 O O . ALA A 1 111 ? 6.165 3.634 8.189 1.00 15.68 112 ALA A O 1
ATOM 901 N N . LEU A 1 112 ? 4.382 2.856 9.337 1.00 15.77 113 LEU A N 1
ATOM 902 C CA . LEU A 1 112 ? 4.542 1.469 8.921 1.00 15.77 113 LEU A CA 1
ATOM 903 C C . LEU A 1 112 ? 3.856 1.056 7.620 1.00 15.18 113 LEU A C 1
ATOM 904 O O . LEU A 1 112 ? 3.859 -0.131 7.268 1.00 15.20 113 LEU A O 1
ATOM 909 N N . GLN A 1 113 ? 3.279 2.022 6.909 1.00 14.53 114 GLN A N 1
ATOM 910 C CA . GLN A 1 113 ? 2.609 1.734 5.639 1.00 16.45 114 GLN A CA 1
ATOM 911 C C . GLN A 1 113 ? 3.499 0.884 4.726 1.00 15.88 114 GLN A C 1
ATOM 912 O O . GLN A 1 113 ? 4.676 1.207 4.523 1.00 15.92 114 GLN A O 1
ATOM 918 N N . GLY A 1 114 ? 2.937 -0.203 4.195 1.00 15.93 115 GLY A N 1
ATOM 919 C CA . GLY A 1 114 ? 3.675 -1.073 3.293 1.00 16.86 115 GLY A CA 1
ATOM 920 C C . GLY A 1 114 ? 4.391 -2.266 3.903 1.00 17.43 115 GLY A C 1
ATOM 921 O O . GLY A 1 114 ? 4.618 -3.266 3.220 1.00 17.02 115 GLY A O 1
ATOM 922 N N . LEU A 1 115 ? 4.746 -2.171 5.182 1.00 17.42 116 LEU A N 1
ATOM 923 C CA . LEU A 1 115 ? 5.450 -3.254 5.861 1.00 17.81 116 LEU A CA 1
ATOM 924 C C . LEU A 1 115 ? 4.510 -4.350 6.340 1.00 17.72 116 LEU A C 1
ATOM 925 O O . LEU A 1 115 ? 3.442 -4.077 6.886 1.00 17.49 116 LEU A O 1
ATOM 930 N N . SER A 1 116 ? 4.919 -5.599 6.133 1.00 18.73 117 SER A N 1
ATOM 931 C CA . SER A 1 116 ? 4.119 -6.761 6.518 1.00 18.91 117 SER A CA 1
ATOM 932 C C . SER A 1 116 ? 4.221 -7.045 8.009 1.00 19.34 117 SER A C 1
ATOM 933 O O . SER A 1 116 ? 5.110 -6.541 8.691 1.00 18.92 117 SER A O 1
ATOM 936 N N . GLU A 1 117 ? 3.320 -7.879 8.509 1.00 19.88 118 GLU A N 1
ATOM 937 C CA . GLU A 1 117 ? 3.336 -8.213 9.922 1.00 21.31 118 GLU A CA 1
ATOM 938 C C . GLU A 1 117 ? 4.697 -8.794 10.325 1.00 20.77 118 GLU A C 1
ATOM 939 O O . GLU A 1 117 ? 5.268 -8.413 11.351 1.00 20.64 118 GLU A O 1
ATOM 945 N N . VAL A 1 118 ? 5.229 -9.696 9.507 1.00 20.10 119 VAL A N 1
ATOM 946 C CA . VAL A 1 118 ? 6.518 -10.305 9.805 1.00 20.88 119 VAL A CA 1
ATOM 947 C C . VAL A 1 118 ? 7.649 -9.279 9.824 1.00 20.72 119 VAL A C 1
ATOM 948 O O . VAL A 1 118 ? 8.517 -9.324 10.699 1.00 21.45 119 VAL A O 1
ATOM 952 N N . GLU A 1 119 ? 7.655 -8.358 8.864 1.00 20.01 120 GLU A N 1
ATOM 953 C CA . GLU A 1 119 ? 8.700 -7.345 8.822 1.00 19.58 120 GLU A CA 1
ATOM 954 C C . GLU A 1 119 ? 8.616 -6.423 10.037 1.00 18.76 120 GLU A C 1
ATOM 955 O O . GLU A 1 119 ? 9.638 -6.056 10.626 1.00 17.90 120 GLU A O 1
ATOM 961 N N . ILE A 1 120 ? 7.400 -6.053 10.419 1.00 18.56 121 ILE A N 1
ATOM 962 C CA . ILE A 1 120 ? 7.224 -5.177 11.569 1.00 18.34 121 ILE A CA 1
ATOM 963 C C . ILE A 1 120 ? 7.718 -5.867 12.845 1.00 19.31 121 ILE A C 1
ATOM 964 O O . ILE A 1 120 ? 8.282 -5.219 13.733 1.00 18.98 121 ILE A O 1
ATOM 969 N N . SER A 1 121 ? 7.521 -7.181 12.928 1.00 19.67 122 SER A N 1
ATOM 970 C CA . SER A 1 121 ? 7.964 -7.948 14.095 1.00 21.14 122 SER A CA 1
ATOM 971 C C . SER A 1 121 ? 9.490 -7.962 14.193 1.00 20.35 122 SER A C 1
ATOM 972 O O . SER A 1 121 ? 10.052 -7.877 15.288 1.00 20.43 122 SER A O 1
ATOM 975 N N . GLN A 1 122 ? 10.155 -8.075 13.046 1.00 20.06 123 GLN A N 1
ATOM 976 C CA . GLN A 1 122 ? 11.615 -8.092 13.000 1.00 20.15 123 GLN A CA 1
ATOM 977 C C . GLN A 1 122 ? 12.147 -6.709 13.351 1.00 19.76 123 GLN A C 1
ATOM 978 O O . GLN A 1 122 ? 13.143 -6.571 14.066 1.00 19.64 123 GLN A O 1
ATOM 984 N N . LEU A 1 123 ? 11.479 -5.687 12.827 1.00 18.81 124 LEU A N 1
ATOM 985 C CA . LEU A 1 123 ? 11.853 -4.304 13.083 1.00 18.19 124 LEU A CA 1
ATOM 986 C C . LEU A 1 123 ? 11.766 -4.025 14.581 1.00 18.00 124 LEU A C 1
ATOM 987 O O . LEU A 1 123 ? 12.684 -3.448 15.175 1.00 18.98 124 LEU A O 1
ATOM 992 N N . ALA A 1 124 ? 10.654 -4.437 15.184 1.00 18.35 125 ALA A N 1
ATOM 993 C CA . ALA A 1 124 ? 10.437 -4.245 16.613 1.00 18.10 125 ALA A CA 1
ATOM 994 C C . ALA A 1 124 ? 11.610 -4.831 17.387 1.00 18.60 125 ALA A C 1
ATOM 995 O O . ALA A 1 124 ? 12.178 -4.184 18.275 1.00 17.83 125 ALA A O 1
ATOM 997 N N . ASP A 1 125 ? 11.978 -6.058 17.038 1.00 19.25 126 ASP A N 1
ATOM 998 C CA . ASP A 1 125 ? 13.078 -6.727 17.707 1.00 20.35 126 ASP A CA 1
ATOM 999 C C . ASP A 1 125 ? 14.387 -5.965 17.560 1.00 19.73 126 ASP A C 1
ATOM 1000 O O . ASP A 1 125 ? 15.130 -5.808 18.536 1.00 19.98 126 ASP A O 1
ATOM 1005 N N . TYR A 1 126 ? 14.681 -5.501 16.347 1.00 18.90 127 TYR A N 1
ATOM 1006 C CA . TYR A 1 126 ? 15.905 -4.741 16.107 1.00 18.15 127 TYR A CA 1
ATOM 1007 C C . TYR A 1 126 ? 15.907 -3.443 16.916 1.00 17.35 127 TYR A C 1
ATOM 1008 O O . TYR A 1 126 ? 16.919 -3.068 17.502 1.00 17.10 127 TYR A O 1
ATOM 1017 N N . LEU A 1 127 ? 14.773 -2.754 16.949 1.00 15.83 128 LEU A N 1
ATOM 1018 C CA . LEU A 1 127 ? 14.692 -1.494 17.674 1.00 16.07 128 LEU A CA 1
ATOM 1019 C C . LEU A 1 127 ? 14.808 -1.669 19.184 1.00 16.72 128 LEU A C 1
ATOM 1020 O O . LEU A 1 127 ? 15.402 -0.830 19.866 1.00 17.93 128 LEU A O 1
ATOM 1025 N N . VAL A 1 128 ? 14.240 -2.745 19.717 1.00 16.41 129 VAL A N 1
ATOM 1026 C CA . VAL A 1 128 ? 14.340 -2.980 21.155 1.00 17.16 129 VAL A CA 1
ATOM 1027 C C . VAL A 1 128 ? 15.816 -3.186 21.509 1.00 17.04 129 VAL A C 1
ATOM 1028 O O . VAL A 1 128 ? 16.303 -2.631 22.498 1.00 17.27 129 VAL A O 1
ATOM 1032 N N . ARG A 1 129 ? 16.527 -3.964 20.696 1.00 17.30 130 ARG A N 1
ATOM 1033 C CA . ARG A 1 129 ? 17.948 -4.222 20.935 1.00 18.23 130 ARG A CA 1
ATOM 1034 C C . ARG A 1 129 ? 18.724 -2.907 20.901 1.00 18.18 130 ARG A C 1
ATOM 1035 O O . ARG A 1 129 ? 19.533 -2.633 21.781 1.00 17.50 130 ARG A O 1
ATOM 1043 N N . MET A 1 130 ? 18.470 -2.098 19.874 1.00 18.30 131 MET A N 1
ATOM 1044 C CA . MET A 1 130 ? 19.145 -0.812 19.728 1.00 17.97 131 MET A CA 1
ATOM 1045 C C . MET A 1 130 ? 18.875 0.075 20.936 1.00 17.59 131 MET A C 1
ATOM 1046 O O . MET A 1 130 ? 19.792 0.668 21.497 1.00 18.40 131 MET A O 1
ATOM 1051 N N . ARG A 1 131 ? 17.610 0.174 21.332 1.00 17.13 132 ARG A N 1
ATOM 1052 C CA . ARG A 1 131 ? 17.237 1.003 22.465 1.00 16.53 132 ARG A CA 1
ATOM 1053 C C . ARG A 1 131 ? 17.953 0.551 23.742 1.00 16.86 132 ARG A C 1
ATOM 1054 O O . ARG A 1 131 ? 18.432 1.373 24.519 1.00 17.09 132 ARG A O 1
ATOM 1062 N N . LYS A 1 132 ? 18.026 -0.756 23.957 1.00 16.96 133 LYS A N 1
ATOM 1063 C CA . LYS A 1 132 ? 18.719 -1.271 25.132 1.00 18.25 133 LYS A CA 1
ATOM 1064 C C . LYS A 1 132 ? 20.205 -0.896 25.031 1.00 18.48 133 LYS A C 1
ATOM 1065 O O . LYS A 1 132 ? 20.806 -0.438 26.008 1.00 18.83 133 LYS A O 1
ATOM 1071 N N . ASN A 1 133 ? 20.776 -1.067 23.840 1.00 18.45 134 ASN A N 1
ATOM 1072 C CA . ASN A 1 133 ? 22.182 -0.729 23.594 1.00 17.92 134 ASN A CA 1
ATOM 1073 C C . ASN A 1 133 ? 22.474 0.724 23.968 1.00 18.37 134 ASN A C 1
ATOM 1074 O O . ASN A 1 133 ? 23.341 0.993 24.797 1.00 18.30 134 ASN A O 1
ATOM 1079 N N . VAL A 1 134 ? 21.743 1.664 23.371 1.00 17.80 135 VAL A N 1
ATOM 1080 C CA . VAL A 1 134 ? 21.984 3.080 23.647 1.00 18.09 135 VAL A CA 1
ATOM 1081 C C . VAL A 1 134 ? 21.572 3.541 25.049 1.00 18.38 135 VAL A C 1
ATOM 1082 O O . VAL A 1 134 ? 22.174 4.463 25.600 1.00 18.14 135 VAL A O 1
ATOM 1086 N N . SER A 1 135 ? 20.555 2.908 25.625 1.00 18.09 136 SER A N 1
ATOM 1087 C CA . SER A 1 135 ? 20.093 3.276 26.960 1.00 18.72 136 SER A CA 1
ATOM 1088 C C . SER A 1 135 ? 21.162 2.952 27.994 1.00 18.17 136 SER A C 1
ATOM 1089 O O . SER A 1 135 ? 21.404 3.731 28.918 1.00 18.51 136 SER A O 1
ATOM 1092 N N . GLU A 1 136 ? 21.802 1.801 27.831 1.00 18.11 137 GLU A N 1
ATOM 1093 C CA . GLU A 1 136 ? 22.862 1.399 28.746 1.00 18.86 137 GLU A CA 1
ATOM 1094 C C . GLU A 1 136 ? 24.080 2.295 28.543 1.00 18.98 137 GLU A C 1
ATOM 1095 O O . GLU A 1 136 ? 24.804 2.592 29.496 1.00 18.48 137 GLU A O 1
ATOM 1101 N N . ASP A 1 137 ? 24.319 2.734 27.310 1.00 18.62 138 ASP A N 1
ATOM 1102 C CA . ASP A 1 137 ? 25.470 3.601 27.070 1.00 19.01 138 ASP A CA 1
ATOM 1103 C C . ASP A 1 137 ? 25.229 4.947 27.738 1.00 18.66 138 ASP A C 1
ATOM 1104 O O . ASP A 1 137 ? 26.145 5.540 28.317 1.00 18.42 138 ASP A O 1
ATOM 1109 N N . TRP A 1 138 ? 23.988 5.423 27.666 1.00 18.50 139 TRP A N 1
ATOM 1110 C CA . TRP A 1 138 ? 23.623 6.692 28.286 1.00 18.35 139 TRP A CA 1
ATOM 1111 C C . TRP A 1 138 ? 23.814 6.559 29.796 1.00 19.28 139 TRP A C 1
ATOM 1112 O O . TRP A 1 138 ? 24.386 7.443 30.445 1.00 18.41 139 TRP A O 1
ATOM 1123 N N . GLU A 1 139 ? 23.334 5.448 30.350 1.00 19.34 140 GLU A N 1
ATOM 1124 C CA . GLU A 1 139 ? 23.476 5.193 31.774 1.00 21.03 140 GLU A CA 1
ATOM 1125 C C . GLU A 1 139 ? 24.947 5.241 32.162 1.00 21.10 140 GLU A C 1
ATOM 1126 O O . GLU A 1 139 ? 25.309 5.835 33.178 1.00 21.53 140 GLU A O 1
ATOM 1132 N N . PHE A 1 140 ? 25.797 4.627 31.348 1.00 21.10 141 PHE A N 1
ATOM 1133 C CA . PHE A 1 140 ? 27.226 4.622 31.642 1.00 21.45 141 PHE A CA 1
ATOM 1134 C C . PHE A 1 140 ? 27.794 6.038 31.602 1.00 21.96 141 PHE A C 1
ATOM 1135 O O . PHE A 1 140 ? 28.507 6.462 32.519 1.00 22.13 141 PHE A O 1
ATOM 1143 N N . VAL A 1 141 ? 27.482 6.763 30.533 1.00 22.05 142 VAL A N 1
ATOM 1144 C CA . VAL A 1 141 ? 27.959 8.134 30.365 1.00 22.57 142 VAL A CA 1
ATOM 1145 C C . VAL A 1 141 ? 27.528 9.030 31.522 1.00 23.21 142 VAL A C 1
ATOM 1146 O O . VAL A 1 141 ? 28.271 9.929 31.930 1.00 24.38 142 VAL A O 1
ATOM 1150 N N . LYS A 1 142 ? 26.334 8.784 32.049 1.00 23.01 143 LYS A N 1
ATOM 1151 C CA . LYS A 1 142 ? 25.809 9.560 33.167 1.00 23.85 143 LYS A CA 1
ATOM 1152 C C . LYS A 1 142 ? 26.505 9.263 34.488 1.00 24.22 143 LYS A C 1
ATOM 1153 O O . LYS A 1 142 ? 26.616 10.142 35.341 1.00 25.24 143 LYS A O 1
ATOM 1159 N N . LYS A 1 143 ? 26.942 8.019 34.668 1.00 24.41 144 LYS A N 1
ATOM 1160 C CA . LYS A 1 143 ? 27.605 7.620 35.902 1.00 24.06 144 LYS A CA 1
ATOM 1161 C C . LYS A 1 143 ? 29.052 8.076 36.031 1.00 24.36 144 LYS A C 1
ATOM 1162 O O . LYS A 1 143 ? 29.827 7.476 36.779 1.00 24.27 144 LYS A O 1
ATOM 1168 N N . GLY A 1 144 ? 29.408 9.134 35.308 1.00 24.72 145 GLY A N 1
ATOM 1169 C CA . GLY A 1 144 ? 30.756 9.670 35.378 1.00 25.30 145 GLY A CA 1
ATOM 1170 C C . GLY A 1 144 ? 31.199 9.796 36.828 1.00 25.28 145 GLY A C 1
ATOM 1171 O O . GLY A 1 144 ? 32.379 9.513 37.128 1.00 25.57 145 GLY A O 1
ATOM 1173 N N . THR B 1 1 ? 6.331 -4.353 20.840 1.00 23.23 2 THR B N 1
ATOM 1174 C CA . THR B 1 1 ? 6.645 -3.015 21.402 1.00 22.41 2 THR B CA 1
ATOM 1175 C C . THR B 1 1 ? 6.030 -1.943 20.504 1.00 21.99 2 THR B C 1
ATOM 1176 O O . THR B 1 1 ? 5.518 -2.251 19.428 1.00 22.87 2 THR B O 1
ATOM 1180 N N . ASP B 1 2 ? 6.065 -0.696 20.968 1.00 21.43 3 ASP B N 1
ATOM 1181 C CA . ASP B 1 2 ? 5.551 0.456 20.223 1.00 20.35 3 ASP B CA 1
ATOM 1182 C C . ASP B 1 2 ? 6.729 0.917 19.363 1.00 19.49 3 ASP B C 1
ATOM 1183 O O . ASP B 1 2 ? 7.691 1.477 19.885 1.00 19.01 3 ASP B O 1
ATOM 1188 N N . ILE B 1 3 ? 6.657 0.679 18.056 1.00 18.04 4 ILE B N 1
ATOM 1189 C CA . ILE B 1 3 ? 7.746 1.043 17.151 1.00 17.59 4 ILE B CA 1
ATOM 1190 C C . ILE B 1 3 ? 8.181 2.508 17.211 1.00 17.67 4 ILE B C 1
ATOM 1191 O O . ILE B 1 3 ? 9.364 2.800 17.391 1.00 16.70 4 ILE B O 1
ATOM 1196 N N . LEU B 1 4 ? 7.244 3.438 17.056 1.00 17.00 5 LEU B N 1
ATOM 1197 C CA . LEU B 1 4 ? 7.627 4.836 17.087 1.00 17.11 5 LEU B CA 1
ATOM 1198 C C . LEU B 1 4 ? 8.124 5.265 18.459 1.00 17.06 5 LEU B C 1
ATOM 1199 O O . LEU B 1 4 ? 8.979 6.142 18.558 1.00 17.41 5 LEU B O 1
ATOM 1204 N N . ARG B 1 5 ? 7.604 4.647 19.515 1.00 17.38 6 ARG B N 1
ATOM 1205 C CA . ARG B 1 5 ? 8.065 5.001 20.848 1.00 17.50 6 ARG B CA 1
ATOM 1206 C C . ARG B 1 5 ? 9.531 4.600 20.998 1.00 16.72 6 ARG B C 1
ATOM 1207 O O . ARG B 1 5 ? 10.330 5.341 21.574 1.00 16.66 6 ARG B O 1
ATOM 1215 N N . GLU B 1 6 ? 9.886 3.431 20.471 1.00 15.93 7 GLU B N 1
ATOM 1216 C CA . GLU B 1 6 ? 11.269 2.958 20.561 1.00 16.14 7 GLU B CA 1
ATOM 1217 C C . GLU B 1 6 ? 12.190 3.904 19.798 1.00 15.71 7 GLU B C 1
ATOM 1218 O O . GLU B 1 6 ? 13.261 4.265 20.274 1.00 15.49 7 GLU B O 1
ATOM 1224 N N . ILE B 1 7 ? 11.767 4.296 18.603 1.00 15.38 8 ILE B N 1
ATOM 1225 C CA . ILE B 1 7 ? 12.547 5.213 17.769 1.00 15.30 8 ILE B CA 1
ATOM 1226 C C . ILE B 1 7 ? 12.787 6.517 18.525 1.00 14.87 8 ILE B C 1
ATOM 1227 O O . ILE B 1 7 ? 13.903 7.040 18.539 1.00 14.16 8 ILE B O 1
ATOM 1232 N N . GLY B 1 8 ? 11.738 7.024 19.166 1.00 14.71 9 GLY B N 1
ATOM 1233 C CA . GLY B 1 8 ? 11.853 8.252 19.939 1.00 14.59 9 GLY B CA 1
ATOM 1234 C C . GLY B 1 8 ? 12.802 8.113 21.123 1.00 14.50 9 GLY B C 1
ATOM 1235 O O . GLY B 1 8 ? 13.570 9.031 21.410 1.00 15.66 9 GLY B O 1
ATOM 1236 N N . MET B 1 9 ? 12.751 6.975 21.814 1.00 13.92 10 MET B N 1
ATOM 1237 C CA . MET B 1 9 ? 13.641 6.748 22.952 1.00 13.20 10 MET B CA 1
ATOM 1238 C C . MET B 1 9 ? 15.086 6.656 22.490 1.00 14.33 10 MET B C 1
ATOM 1239 O O . MET B 1 9 ? 15.988 7.164 23.162 1.00 15.49 10 MET B O 1
ATOM 1244 N N . ILE B 1 10 ? 15.315 6.007 21.350 1.00 14.24 11 ILE B N 1
ATOM 1245 C CA . ILE B 1 10 ? 16.666 5.889 20.822 1.00 14.72 11 ILE B CA 1
ATOM 1246 C C . ILE B 1 10 ? 17.189 7.289 20.505 1.00 15.02 11 ILE B C 1
ATOM 1247 O O . ILE B 1 10 ? 18.295 7.652 20.909 1.00 15.25 11 ILE B O 1
ATOM 1252 N N . ALA B 1 11 ? 16.371 8.077 19.809 1.00 15.34 12 ALA B N 1
ATOM 1253 C CA . ALA B 1 11 ? 16.738 9.434 19.430 1.00 15.74 12 ALA B CA 1
ATOM 1254 C C . ALA B 1 11 ? 17.016 10.335 20.627 1.00 15.99 12 ALA B C 1
ATOM 1255 O O . ALA B 1 11 ? 17.982 11.097 20.631 1.00 14.92 12 ALA B O 1
ATOM 1257 N N . ARG B 1 12 ? 16.163 10.262 21.639 1.00 16.36 13 ARG B N 1
ATOM 1258 C CA . ARG B 1 12 ? 16.349 11.095 22.812 1.00 16.02 13 ARG B CA 1
ATOM 1259 C C . ARG B 1 12 ? 17.541 10.656 23.658 1.00 15.73 13 ARG B C 1
ATOM 1260 O O . ARG B 1 12 ? 18.226 11.492 24.242 1.00 16.77 13 ARG B O 1
ATOM 1268 N N . ALA B 1 13 ? 17.819 9.359 23.711 1.00 14.91 14 ALA B N 1
ATOM 1269 C CA . ALA B 1 13 ? 18.959 8.902 24.504 1.00 14.94 14 ALA B CA 1
ATOM 1270 C C . ALA B 1 13 ? 20.252 9.365 23.839 1.00 15.41 14 ALA B C 1
ATOM 1271 O O . ALA B 1 13 ? 21.209 9.769 24.510 1.00 14.42 14 ALA B O 1
ATOM 1273 N N . LEU B 1 14 ? 20.280 9.300 22.513 1.00 15.73 15 LEU B N 1
ATOM 1274 C CA . LEU B 1 14 ? 21.453 9.730 21.768 1.00 16.70 15 LEU B CA 1
ATOM 1275 C C . LEU B 1 14 ? 21.651 11.219 21.993 1.00 16.19 15 LEU B C 1
ATOM 1276 O O . LEU B 1 14 ? 22.778 11.677 22.173 1.00 16.52 15 LEU B O 1
ATOM 1281 N N . ASP B 1 15 ? 20.547 11.963 22.003 1.00 16.83 16 ASP B N 1
ATOM 1282 C CA . ASP B 1 15 ? 20.593 13.408 22.219 1.00 17.54 16 ASP B CA 1
ATOM 1283 C C . ASP B 1 15 ? 21.132 13.723 23.613 1.00 17.48 16 ASP B C 1
ATOM 1284 O O . ASP B 1 15 ? 21.943 14.637 23.790 1.00 16.87 16 ASP B O 1
ATOM 1289 N N . SER B 1 16 ? 20.679 12.963 24.600 1.00 16.85 17 SER B N 1
ATOM 1290 C CA . SER B 1 16 ? 21.128 13.166 25.970 1.00 16.87 17 SER B CA 1
ATOM 1291 C C . SER B 1 16 ? 22.624 12.882 26.084 1.00 17.13 17 SER B C 1
ATOM 1292 O O . SER B 1 16 ? 23.347 13.597 26.787 1.00 17.21 17 SER B O 1
ATOM 1295 N N . ILE B 1 17 ? 23.084 11.839 25.396 1.00 17.60 18 ILE B N 1
ATOM 1296 C CA . ILE B 1 17 ? 24.505 11.499 25.419 1.00 18.04 18 ILE B CA 1
ATOM 1297 C C . ILE B 1 17 ? 25.310 12.630 24.782 1.00 17.96 18 ILE B C 1
ATOM 1298 O O . ILE B 1 17 ? 26.341 13.033 25.315 1.00 17.84 18 ILE B O 1
ATOM 1303 N N . SER B 1 18 ? 24.834 13.152 23.651 1.00 17.78 19 SER B N 1
ATOM 1304 C CA . SER B 1 18 ? 25.536 14.243 22.960 1.00 17.60 19 SER B CA 1
ATOM 1305 C C . SER B 1 18 ? 25.612 15.512 23.798 1.00 17.47 19 SER B C 1
ATOM 1306 O O . SER B 1 18 ? 26.588 16.272 23.715 1.00 17.22 19 SER B O 1
ATOM 1309 N N . ASN B 1 19 ? 24.589 15.752 24.610 1.00 17.10 20 ASN B N 1
ATOM 1310 C CA . ASN B 1 19 ? 24.580 16.938 25.447 1.00 17.56 20 ASN B CA 1
ATOM 1311 C C . ASN B 1 19 ? 25.700 16.867 26.462 1.00 17.67 20 ASN B C 1
ATOM 1312 O O . ASN B 1 19 ? 26.104 17.886 27.025 1.00 19.02 20 ASN B O 1
ATOM 1317 N N . ILE B 1 20 ? 26.201 15.661 26.694 1.00 17.06 21 ILE B N 1
ATOM 1318 C CA . ILE B 1 20 ? 27.295 15.491 27.641 1.00 17.17 21 ILE B CA 1
ATOM 1319 C C . ILE B 1 20 ? 28.637 15.491 26.936 1.00 17.11 21 ILE B C 1
ATOM 1320 O O . ILE B 1 20 ? 29.540 16.241 27.304 1.00 17.62 21 ILE B O 1
ATOM 1325 N N . GLU B 1 21 ? 28.759 14.681 25.894 1.00 17.71 22 GLU B N 1
ATOM 1326 C CA . GLU B 1 21 ? 30.026 14.571 25.189 1.00 18.73 22 GLU B CA 1
ATOM 1327 C C . GLU B 1 21 ? 30.420 15.742 24.292 1.00 18.76 22 GLU B C 1
ATOM 1328 O O . GLU B 1 21 ? 31.608 15.936 24.013 1.00 18.49 22 GLU B O 1
ATOM 1334 N N . PHE B 1 22 ? 29.446 16.528 23.843 1.00 17.74 23 PHE B N 1
ATOM 1335 C CA . PHE B 1 22 ? 29.751 17.673 22.992 1.00 17.77 23 PHE B CA 1
ATOM 1336 C C . PHE B 1 22 ? 29.727 18.964 23.796 1.00 17.73 23 PHE B C 1
ATOM 1337 O O . PHE B 1 22 ? 29.809 20.062 23.243 1.00 17.70 23 PHE B O 1
ATOM 1345 N N . LYS B 1 23 ? 29.606 18.830 25.110 1.00 17.84 24 LYS B N 1
ATOM 1346 C CA . LYS B 1 23 ? 29.567 19.989 25.981 1.00 18.56 24 LYS B CA 1
ATOM 1347 C C . LYS B 1 23 ? 30.840 20.822 25.815 1.00 19.09 24 LYS B C 1
ATOM 1348 O O . LYS B 1 23 ? 30.779 22.049 25.702 1.00 19.20 24 LYS B O 1
ATOM 1354 N N . GLU B 1 24 ? 31.990 20.157 25.769 1.00 19.84 25 GLU B N 1
ATOM 1355 C CA . GLU B 1 24 ? 33.252 20.865 25.615 1.00 20.73 25 GLU B CA 1
ATOM 1356 C C . GLU B 1 24 ? 33.458 21.459 24.228 1.00 21.33 25 GLU B C 1
ATOM 1357 O O . GLU B 1 24 ? 34.368 22.255 24.021 1.00 21.34 25 GLU B O 1
ATOM 1363 N N . LEU B 1 25 ? 32.606 21.081 23.283 1.00 21.85 26 LEU B N 1
ATOM 1364 C CA . LEU B 1 25 ? 32.702 21.584 21.917 1.00 21.47 26 LEU B CA 1
ATOM 1365 C C . LEU B 1 25 ? 31.607 22.612 21.642 1.00 21.58 26 LEU B C 1
ATOM 1366 O O . LEU B 1 25 ? 31.541 23.195 20.553 1.00 21.67 26 LEU B O 1
ATOM 1371 N N . SER B 1 26 ? 30.752 22.833 22.635 1.00 20.99 27 SER B N 1
ATOM 1372 C CA . SER B 1 26 ? 29.647 23.777 22.507 1.00 21.00 27 SER B CA 1
ATOM 1373 C C . SER B 1 26 ? 28.743 23.400 21.334 1.00 20.22 27 SER B C 1
ATOM 1374 O O . SER B 1 26 ? 28.347 24.264 20.556 1.00 20.05 27 SER B O 1
ATOM 1377 N N . LEU B 1 27 ? 28.429 22.115 21.200 1.00 18.62 28 LEU B N 1
ATOM 1378 C CA . LEU B 1 27 ? 27.565 21.667 20.114 1.00 17.71 28 LEU B CA 1
ATOM 1379 C C . LEU B 1 27 ? 26.433 20.813 20.646 1.00 17.35 28 LEU B C 1
ATOM 1380 O O . LEU B 1 27 ? 25.942 19.905 19.966 1.00 16.61 28 LEU B O 1
ATOM 1385 N N . THR B 1 28 ? 26.014 21.116 21.869 1.00 16.65 29 THR B N 1
ATOM 1386 C CA . THR B 1 28 ? 24.932 20.380 22.508 1.00 16.96 29 THR B CA 1
ATOM 1387 C C . THR B 1 28 ? 23.586 20.868 21.988 1.00 17.25 29 THR B C 1
ATOM 1388 O O . THR B 1 28 ? 23.514 21.775 21.151 1.00 17.51 29 THR B O 1
ATOM 1392 N N . ARG B 1 29 ? 22.526 20.272 22.519 1.00 17.87 30 ARG B N 1
ATOM 1393 C CA . ARG B 1 29 ? 21.159 20.594 22.133 1.00 18.53 30 ARG B CA 1
ATOM 1394 C C . ARG B 1 29 ? 20.956 20.535 20.620 1.00 18.14 30 ARG B C 1
ATOM 1395 O O . ARG B 1 29 ? 20.321 21.411 20.028 1.00 18.67 30 ARG B O 1
ATOM 1403 N N . GLY B 1 30 ? 21.506 19.494 20.002 1.00 17.80 31 GLY B N 1
ATOM 1404 C CA . GLY B 1 30 ? 21.351 19.297 18.570 1.00 16.64 31 GLY B CA 1
ATOM 1405 C C . GLY B 1 30 ? 22.145 20.197 17.642 1.00 16.65 31 GLY B C 1
ATOM 1406 O O . GLY B 1 30 ? 22.038 20.074 16.423 1.00 15.61 31 GLY B O 1
ATOM 1407 N N . GLN B 1 31 ? 22.945 21.099 18.196 1.00 16.44 32 GLN B N 1
ATOM 1408 C CA . GLN B 1 31 ? 23.732 22.000 17.358 1.00 16.85 32 GLN B CA 1
ATOM 1409 C C . GLN B 1 31 ? 24.603 21.247 16.344 1.00 16.44 32 GLN B C 1
ATOM 1410 O O . GLN B 1 31 ? 24.774 21.698 15.205 1.00 15.88 32 GLN B O 1
ATOM 1416 N N . TYR B 1 32 ? 25.148 20.100 16.747 1.00 15.16 33 TYR B N 1
ATOM 1417 C CA . TYR B 1 32 ? 26.007 19.337 15.853 1.00 15.83 33 TYR B CA 1
ATOM 1418 C C . TYR B 1 32 ? 25.269 18.866 14.594 1.00 16.27 33 TYR B C 1
ATOM 1419 O O . TYR B 1 32 ? 25.878 18.698 13.543 1.00 17.40 33 TYR B O 1
ATOM 1428 N N . LEU B 1 33 ? 23.959 18.669 14.701 1.00 16.28 34 LEU B N 1
ATOM 1429 C CA . LEU B 1 33 ? 23.162 18.225 13.558 1.00 16.59 34 LEU B CA 1
ATOM 1430 C C . LEU B 1 33 ? 23.224 19.266 12.448 1.00 15.99 34 LEU B C 1
ATOM 1431 O O . LEU B 1 33 ? 23.385 18.945 11.270 1.00 15.63 34 LEU B O 1
ATOM 1436 N N . TYR B 1 34 ? 23.090 20.521 12.847 1.00 15.17 35 TYR B N 1
ATOM 1437 C CA . TYR B 1 34 ? 23.131 21.632 11.921 1.00 15.28 35 TYR B CA 1
ATOM 1438 C C . TYR B 1 34 ? 24.523 21.827 11.330 1.00 15.77 35 TYR B C 1
ATOM 1439 O O . TYR B 1 34 ? 24.659 22.063 10.126 1.00 15.13 35 TYR B O 1
ATOM 1448 N N . LEU B 1 35 ? 25.559 21.714 12.160 1.00 15.26 36 LEU B N 1
ATOM 1449 C CA . LEU B 1 35 ? 26.915 21.880 11.658 1.00 15.47 36 LEU B CA 1
ATOM 1450 C C . LEU B 1 35 ? 27.234 20.775 10.654 1.00 15.28 36 LEU B C 1
ATOM 1451 O O . LEU B 1 35 ? 27.856 21.026 9.630 1.00 15.24 36 LEU B O 1
ATOM 1456 N N . VAL B 1 36 ? 26.790 19.555 10.930 1.00 15.60 37 VAL B N 1
ATOM 1457 C CA . VAL B 1 36 ? 27.059 18.460 10.010 1.00 15.82 37 VAL B CA 1
ATOM 1458 C C . VAL B 1 36 ? 26.431 18.737 8.639 1.00 15.79 37 VAL B C 1
ATOM 1459 O O . VAL B 1 36 ? 27.079 18.555 7.614 1.00 15.71 37 VAL B O 1
ATOM 1463 N N . ARG B 1 37 ? 25.178 19.186 8.612 1.00 16.18 38 ARG B N 1
ATOM 1464 C CA . ARG B 1 37 ? 24.524 19.466 7.335 1.00 15.52 38 ARG B CA 1
ATOM 1465 C C . ARG B 1 37 ? 25.165 20.639 6.590 1.00 15.74 38 ARG B C 1
ATOM 1466 O O . ARG B 1 37 ? 25.235 20.627 5.360 1.00 15.38 38 ARG B O 1
ATOM 1474 N N . VAL B 1 38 ? 25.632 21.647 7.324 1.00 15.32 39 VAL B N 1
ATOM 1475 C CA . VAL B 1 38 ? 26.281 22.785 6.684 1.00 16.35 39 VAL B CA 1
ATOM 1476 C C . VAL B 1 38 ? 27.618 22.345 6.087 1.00 16.60 39 VAL B C 1
ATOM 1477 O O . VAL B 1 38 ? 27.954 22.707 4.962 1.00 16.34 39 VAL B O 1
ATOM 1481 N N . CYS B 1 39 ? 28.379 21.553 6.837 1.00 17.43 40 CYS B N 1
ATOM 1482 C CA . CYS B 1 39 ? 29.667 21.074 6.345 1.00 18.47 40 CYS B CA 1
ATOM 1483 C C . CYS B 1 39 ? 29.503 20.166 5.125 1.00 18.94 40 CYS B C 1
ATOM 1484 O O . CYS B 1 39 ? 30.323 20.192 4.204 1.00 19.02 40 CYS B O 1
ATOM 1487 N N . GLU B 1 40 ? 28.442 19.369 5.107 1.00 18.71 41 GLU B N 1
ATOM 1488 C CA . GLU B 1 40 ? 28.214 18.476 3.974 1.00 19.13 41 GLU B CA 1
ATOM 1489 C C . GLU B 1 40 ? 27.597 19.206 2.784 1.00 19.00 41 GLU B C 1
ATOM 1490 O O . GLU B 1 40 ? 27.596 18.685 1.667 1.00 19.17 41 GLU B O 1
ATOM 1496 N N . ASN B 1 41 ? 27.077 20.406 3.024 1.00 18.76 42 ASN B N 1
ATOM 1497 C CA . ASN B 1 41 ? 26.412 21.163 1.972 1.00 18.70 42 ASN B CA 1
ATOM 1498 C C . ASN B 1 41 ? 26.770 22.641 1.950 1.00 18.52 42 ASN B C 1
ATOM 1499 O O . ASN B 1 41 ? 25.922 23.500 2.205 1.00 18.17 42 ASN B O 1
ATOM 1504 N N . PRO B 1 42 ? 28.030 22.964 1.635 1.00 18.58 43 PRO B N 1
ATOM 1505 C CA . PRO B 1 42 ? 28.444 24.369 1.591 1.00 18.34 43 PRO B CA 1
ATOM 1506 C C . PRO B 1 42 ? 27.530 25.184 0.675 1.00 18.23 43 PRO B C 1
ATOM 1507 O O . PRO B 1 42 ? 27.247 24.768 -0.452 1.00 18.23 43 PRO B O 1
ATOM 1511 N N . GLY B 1 43 ? 27.060 26.330 1.156 1.00 17.55 44 GLY B N 1
ATOM 1512 C CA . GLY B 1 43 ? 26.203 27.167 0.332 1.00 18.49 44 GLY B CA 1
ATOM 1513 C C . GLY B 1 43 ? 24.719 26.865 0.428 1.00 18.59 44 GLY B C 1
ATOM 1514 O O . GLY B 1 43 ? 23.909 27.445 -0.303 1.00 18.58 44 GLY B O 1
ATOM 1515 N N . ILE B 1 44 ? 24.358 25.960 1.334 1.00 18.27 45 ILE B N 1
ATOM 1516 C CA . ILE B 1 44 ? 22.963 25.570 1.553 1.00 18.71 45 ILE B CA 1
ATOM 1517 C C . ILE B 1 44 ? 22.167 26.713 2.216 1.00 19.50 45 ILE B C 1
ATOM 1518 O O . ILE B 1 44 ? 22.759 27.616 2.813 1.00 19.13 45 ILE B O 1
ATOM 1523 N N . ILE B 1 45 ? 20.835 26.688 2.108 1.00 20.19 46 ILE B N 1
ATOM 1524 C CA . ILE B 1 45 ? 20.009 27.737 2.728 1.00 21.18 46 ILE B CA 1
ATOM 1525 C C . ILE B 1 45 ? 19.203 27.230 3.923 1.00 21.38 46 ILE B C 1
ATOM 1526 O O . ILE B 1 45 ? 18.967 26.027 4.058 1.00 20.68 46 ILE B O 1
ATOM 1531 N N . GLN B 1 46 ? 18.799 28.156 4.793 1.00 21.79 47 GLN B N 1
ATOM 1532 C CA . GLN B 1 46 ? 18.023 27.829 5.988 1.00 22.70 47 GLN B CA 1
ATOM 1533 C C . GLN B 1 46 ? 16.875 26.878 5.681 1.00 22.76 47 GLN B C 1
ATOM 1534 O O . GLN B 1 46 ? 16.692 25.868 6.367 1.00 22.51 47 GLN B O 1
ATOM 1540 N N . GLU B 1 47 ? 16.097 27.218 4.655 1.00 22.86 48 GLU B N 1
ATOM 1541 C CA . GLU B 1 47 ? 14.944 26.423 4.251 1.00 23.31 48 GLU B CA 1
ATOM 1542 C C . GLU B 1 47 ? 15.294 24.966 4.007 1.00 22.04 48 GLU B C 1
ATOM 1543 O O . GLU B 1 47 ? 14.629 24.068 4.523 1.00 22.72 48 GLU B O 1
ATOM 1549 N N . LYS B 1 48 ? 16.346 24.738 3.228 1.00 20.93 49 LYS B N 1
ATOM 1550 C CA . LYS B 1 48 ? 16.787 23.386 2.902 1.00 19.57 49 LYS B CA 1
ATOM 1551 C C . LYS B 1 48 ? 17.287 22.648 4.142 1.00 18.67 49 LYS B C 1
ATOM 1552 O O . LYS B 1 48 ? 17.062 21.443 4.289 1.00 19.06 49 LYS B O 1
ATOM 1558 N N . ILE B 1 49 ? 17.970 23.369 5.029 1.00 18.53 50 ILE B N 1
ATOM 1559 C CA . ILE B 1 49 ? 18.491 22.773 6.263 1.00 18.71 50 ILE B CA 1
ATOM 1560 C C . ILE B 1 49 ? 17.364 22.191 7.120 1.00 18.37 50 ILE B C 1
ATOM 1561 O O . ILE B 1 49 ? 17.474 21.072 7.623 1.00 18.62 50 ILE B O 1
ATOM 1566 N N . ALA B 1 50 ? 16.285 22.956 7.283 1.00 18.42 51 ALA B N 1
ATOM 1567 C CA . ALA B 1 50 ? 15.138 22.508 8.076 1.00 18.64 51 ALA B CA 1
ATOM 1568 C C . ALA B 1 50 ? 14.517 21.277 7.437 1.00 18.96 51 ALA B C 1
ATOM 1569 O O . ALA B 1 50 ? 14.071 20.359 8.131 1.00 18.98 51 ALA B O 1
ATOM 1571 N N . GLU B 1 51 ? 14.480 21.270 6.108 1.00 19.05 52 GLU B N 1
ATOM 1572 C CA . GLU B 1 51 ? 13.930 20.138 5.371 1.00 20.46 52 GLU B CA 1
ATOM 1573 C C . GLU B 1 51 ? 14.712 18.867 5.666 1.00 19.43 52 GLU B C 1
ATOM 1574 O O . GLU B 1 51 ? 14.133 17.819 5.932 1.00 19.92 52 GLU B O 1
ATOM 1580 N N . LEU B 1 52 ? 16.035 18.957 5.612 1.00 18.55 53 LEU B N 1
ATOM 1581 C CA . LEU B 1 52 ? 16.880 17.790 5.842 1.00 18.63 53 LEU B CA 1
ATOM 1582 C C . LEU B 1 52 ? 16.792 17.251 7.267 1.00 18.15 53 LEU B C 1
ATOM 1583 O O . LEU B 1 52 ? 16.594 16.046 7.476 1.00 18.48 53 LEU B O 1
ATOM 1588 N N . ILE B 1 53 ? 16.910 18.150 8.238 1.00 18.21 54 ILE B N 1
ATOM 1589 C CA . ILE B 1 53 ? 16.881 17.798 9.656 1.00 17.79 54 ILE B CA 1
ATOM 1590 C C . ILE B 1 53 ? 15.479 17.468 10.186 1.00 17.47 54 ILE B C 1
ATOM 1591 O O . ILE B 1 53 ? 15.333 16.883 11.258 1.00 17.92 54 ILE B O 1
ATOM 1596 N N . LYS B 1 54 ? 14.461 17.832 9.408 1.00 17.39 55 LYS B N 1
ATOM 1597 C CA . LYS B 1 54 ? 13.058 17.570 9.734 1.00 18.29 55 LYS B CA 1
ATOM 1598 C C . LYS B 1 54 ? 12.472 18.417 10.861 1.00 18.35 55 LYS B C 1
ATOM 1599 O O . LYS B 1 54 ? 11.736 17.904 11.706 1.00 18.39 55 LYS B O 1
ATOM 1605 N N . VAL B 1 55 ? 12.790 19.708 10.872 1.00 18.92 56 VAL B N 1
ATOM 1606 C CA . VAL B 1 55 ? 12.268 20.623 11.890 1.00 19.37 56 VAL B CA 1
ATOM 1607 C C . VAL B 1 55 ? 11.599 21.817 11.217 1.00 19.65 56 VAL B C 1
ATOM 1608 O O . VAL B 1 55 ? 11.687 21.979 10.000 1.00 19.93 56 VAL B O 1
ATOM 1612 N N . ASP B 1 56 ? 10.933 22.651 12.012 1.00 19.69 57 ASP B N 1
ATOM 1613 C CA . ASP B 1 56 ? 10.265 23.832 11.483 1.00 20.86 57 ASP B CA 1
ATOM 1614 C C . ASP B 1 56 ? 11.294 24.928 11.248 1.00 21.05 57 ASP B C 1
ATOM 1615 O O . ASP B 1 56 ? 12.341 24.966 11.898 1.00 21.06 57 ASP B O 1
ATOM 1620 N N . ARG B 1 57 ? 10.990 25.824 10.319 1.00 21.23 58 ARG B N 1
ATOM 1621 C CA . ARG B 1 57 ? 11.903 26.907 9.983 1.00 21.19 58 ARG B CA 1
ATOM 1622 C C . ARG B 1 57 ? 12.331 27.822 11.125 1.00 20.82 58 ARG B C 1
ATOM 1623 O O . ARG B 1 57 ? 13.461 28.315 11.123 1.00 19.71 58 ARG B O 1
ATOM 1631 N N . THR B 1 58 ? 11.456 28.057 12.100 1.00 20.53 59 THR B N 1
ATOM 1632 C CA . THR B 1 58 ? 11.829 28.915 13.226 1.00 20.51 59 THR B CA 1
ATOM 1633 C C . THR B 1 58 ? 12.899 28.196 14.048 1.00 20.22 59 THR B C 1
ATOM 1634 O O . THR B 1 58 ? 13.892 28.792 14.457 1.00 20.51 59 THR B O 1
ATOM 1638 N N . THR B 1 59 ? 12.684 26.906 14.278 1.00 20.30 60 THR B N 1
ATOM 1639 C CA . THR B 1 59 ? 13.630 26.085 15.022 1.00 19.90 60 THR B CA 1
ATOM 1640 C C . THR B 1 59 ? 14.992 26.111 14.316 1.00 19.58 60 THR B C 1
ATOM 1641 O O . THR B 1 59 ? 16.018 26.397 14.932 1.00 19.86 60 THR B O 1
ATOM 1645 N N . ALA B 1 60 ? 15.000 25.819 13.021 1.00 17.76 61 ALA B N 1
ATOM 1646 C CA . ALA B 1 60 ? 16.240 25.839 12.254 1.00 17.68 61 ALA B CA 1
ATOM 1647 C C . ALA B 1 60 ? 16.877 27.229 12.306 1.00 17.85 61 ALA B C 1
ATOM 1648 O O . ALA B 1 60 ? 18.091 27.358 12.446 1.00 17.82 61 ALA B O 1
ATOM 1650 N N . ALA B 1 61 ? 16.054 28.266 12.196 1.00 17.99 62 ALA B N 1
ATOM 1651 C CA . ALA B 1 61 ? 16.565 29.636 12.223 1.00 18.64 62 ALA B CA 1
ATOM 1652 C C . ALA B 1 61 ? 17.317 29.940 13.517 1.00 19.14 62 ALA B C 1
ATOM 1653 O O . ALA B 1 61 ? 18.372 30.578 13.496 1.00 19.40 62 ALA B O 1
ATOM 1655 N N . ARG B 1 62 ? 16.774 29.486 14.641 1.00 19.18 63 ARG B N 1
ATOM 1656 C CA . ARG B 1 62 ? 17.412 29.719 15.938 1.00 19.62 63 ARG B CA 1
ATOM 1657 C C . ARG B 1 62 ? 18.703 28.928 16.070 1.00 19.45 63 ARG B C 1
ATOM 1658 O O . ARG B 1 62 ? 19.692 29.416 16.624 1.00 19.75 63 ARG B O 1
ATOM 1666 N N . ALA B 1 63 ? 18.690 27.698 15.574 1.00 18.94 64 ALA B N 1
ATOM 1667 C CA . ALA B 1 63 ? 19.870 26.851 15.637 1.00 18.50 64 ALA B CA 1
ATOM 1668 C C . ALA B 1 63 ? 21.005 27.461 14.825 1.00 18.32 64 ALA B C 1
ATOM 1669 O O . ALA B 1 63 ? 22.159 27.495 15.268 1.00 17.83 64 ALA B O 1
ATOM 1671 N N . ILE B 1 64 ? 20.675 27.941 13.631 1.00 18.10 65 ILE B N 1
ATOM 1672 C CA . ILE B 1 64 ? 21.678 28.528 12.753 1.00 18.56 65 ILE B CA 1
ATOM 1673 C C . ILE B 1 64 ? 22.291 29.791 13.357 1.00 18.60 65 ILE B C 1
ATOM 1674 O O . ILE B 1 64 ? 23.503 29.971 13.308 1.00 18.22 65 ILE B O 1
ATOM 1679 N N . LYS B 1 65 ? 21.451 30.645 13.936 1.00 19.09 66 LYS B N 1
ATOM 1680 C CA . LYS B 1 65 ? 21.915 31.885 14.563 1.00 19.63 66 LYS B CA 1
ATOM 1681 C C . LYS B 1 65 ? 22.890 31.527 15.688 1.00 19.66 66 LYS B C 1
ATOM 1682 O O . LYS B 1 65 ? 23.990 32.092 15.785 1.00 19.42 66 LYS B O 1
ATOM 1688 N N . ARG B 1 66 ? 22.494 30.573 16.524 1.00 19.85 67 ARG B N 1
ATOM 1689 C CA . ARG B 1 66 ? 23.347 30.140 17.620 1.00 20.52 67 ARG B CA 1
ATOM 1690 C C . ARG B 1 66 ? 24.695 29.611 17.119 1.00 20.05 67 ARG B C 1
ATOM 1691 O O . ARG B 1 66 ? 25.738 29.916 17.696 1.00 20.52 67 ARG B O 1
ATOM 1699 N N . LEU B 1 67 ? 24.681 28.820 16.053 1.00 19.99 68 LEU B N 1
ATOM 1700 C CA . LEU B 1 67 ? 25.921 28.282 15.509 1.00 19.88 68 LEU B CA 1
ATOM 1701 C C . LEU B 1 67 ? 26.803 29.414 15.001 1.00 19.96 68 LEU B C 1
ATOM 1702 O O . LEU B 1 67 ? 28.029 29.338 15.066 1.00 20.16 68 LEU B O 1
ATOM 1707 N N . GLU B 1 68 ? 26.175 30.463 14.485 1.00 19.92 69 GLU B N 1
ATOM 1708 C CA . GLU B 1 68 ? 26.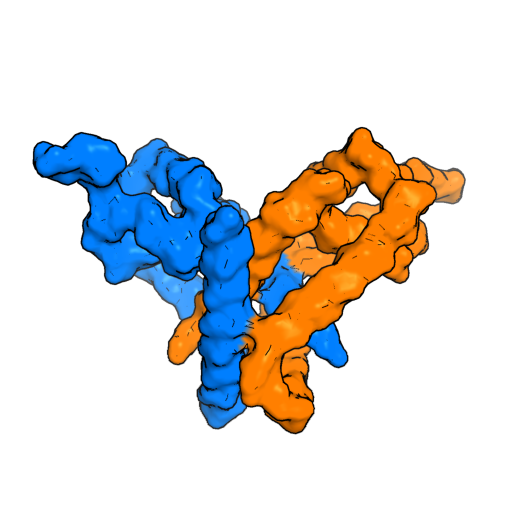924 31.605 13.973 1.00 20.82 69 GLU B CA 1
ATOM 1709 C C . GLU B 1 68 ? 27.568 32.396 15.118 1.00 20.93 69 GLU B C 1
ATOM 1710 O O . GLU B 1 68 ? 28.737 32.790 15.033 1.00 20.31 69 GLU B O 1
ATOM 1716 N N . GLU B 1 69 ? 26.801 32.616 16.184 1.00 21.32 70 GLU B N 1
ATOM 1717 C CA . GLU B 1 69 ? 27.276 33.350 17.363 1.00 22.32 70 GLU B CA 1
ATOM 1718 C C . GLU B 1 69 ? 28.447 32.622 18.017 1.00 22.54 70 GLU B C 1
ATOM 1719 O O . GLU B 1 69 ? 29.362 33.255 18.566 1.00 23.07 70 GLU B O 1
ATOM 1725 N N . GLN B 1 70 ? 28.414 31.292 17.967 1.00 22.08 71 GLN B N 1
ATOM 1726 C CA . GLN B 1 70 ? 29.470 30.474 18.553 1.00 22.58 71 GLN B CA 1
ATOM 1727 C C . GLN B 1 70 ? 30.664 30.334 17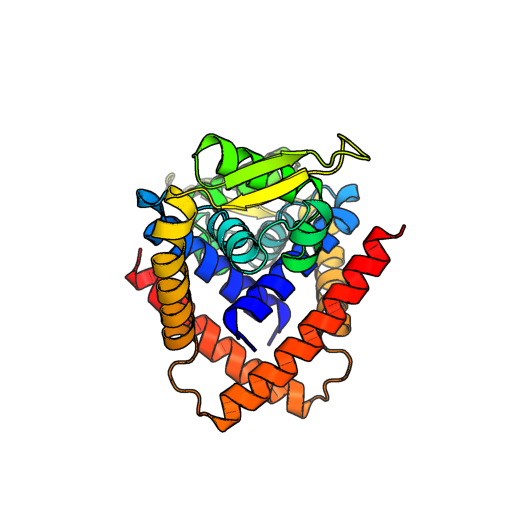.619 1.00 22.12 71 GLN B C 1
ATOM 1728 O O . GLN B 1 70 ? 31.664 29.699 17.971 1.00 22.33 71 GLN B O 1
ATOM 1734 N N . GLY B 1 71 ? 30.546 30.909 16.421 1.00 21.17 72 GLY B N 1
ATOM 1735 C CA . GLY B 1 71 ? 31.625 30.877 15.446 1.00 19.89 72 GLY B CA 1
ATOM 1736 C C . GLY B 1 71 ? 31.846 29.628 14.610 1.00 19.81 72 GLY B C 1
ATOM 1737 O O . GLY B 1 71 ? 32.939 29.418 14.089 1.00 19.59 72 GLY B O 1
ATOM 1738 N N . PHE B 1 72 ? 30.818 28.799 14.465 1.00 19.00 73 PHE B N 1
ATOM 1739 C CA . PHE B 1 72 ? 30.939 27.569 13.691 1.00 18.52 73 PHE B CA 1
ATOM 1740 C C . PHE B 1 72 ? 30.559 27.762 12.229 1.00 18.81 73 PHE B C 1
ATOM 1741 O O . PHE B 1 72 ? 31.025 27.030 11.353 1.00 18.53 73 PHE B O 1
ATOM 1749 N N . ILE B 1 73 ? 29.710 28.749 11.969 1.00 18.68 74 ILE B N 1
ATOM 1750 C CA . ILE B 1 73 ? 29.279 29.015 10.606 1.00 19.27 74 ILE B CA 1
ATOM 1751 C C . ILE B 1 73 ? 29.163 30.501 10.323 1.00 19.64 74 ILE B C 1
ATOM 1752 O O . ILE B 1 73 ? 29.167 31.332 11.235 1.00 19.10 74 ILE B O 1
ATOM 1757 N N . TYR B 1 74 ? 29.073 30.834 9.042 1.00 20.17 75 TYR B N 1
ATOM 1758 C CA . TYR B 1 74 ? 28.906 32.220 8.644 1.00 20.74 75 TYR B CA 1
ATOM 1759 C C . TYR B 1 74 ? 27.935 32.194 7.481 1.00 21.18 75 TYR B C 1
ATOM 1760 O O . TYR B 1 74 ? 27.783 31.164 6.813 1.00 21.74 75 TYR B O 1
ATOM 1769 N N . ARG B 1 75 ? 27.254 33.308 7.258 1.00 21.31 76 ARG B N 1
ATOM 1770 C CA . ARG B 1 75 ? 26.281 33.375 6.183 1.00 21.57 76 ARG B CA 1
ATOM 1771 C C . ARG B 1 75 ? 26.616 34.491 5.223 1.00 22.16 76 ARG B C 1
ATOM 1772 O O . ARG B 1 75 ? 27.232 35.491 5.596 1.00 22.84 76 ARG B O 1
ATOM 1780 N N . GLN B 1 76 ? 26.214 34.316 3.974 1.00 22.32 77 GLN B N 1
ATOM 1781 C CA . GLN B 1 76 ? 26.515 35.312 2.970 1.00 23.20 77 GLN B CA 1
ATOM 1782 C C . GLN B 1 76 ? 25.342 35.507 2.030 1.00 23.40 77 GLN B C 1
ATOM 1783 O O . GLN B 1 76 ? 24.830 34.544 1.453 1.00 23.24 77 GLN B O 1
ATOM 1789 N N . GLU B 1 77 ? 24.913 36.758 1.898 1.00 23.26 78 GLU B N 1
ATOM 1790 C CA . GLU B 1 77 ? 23.809 37.108 1.015 1.00 23.58 78 GLU B CA 1
ATOM 1791 C C . GLU B 1 77 ? 24.307 36.879 -0.395 1.00 23.40 78 GLU B C 1
ATOM 1792 O O . GLU B 1 77 ? 25.493 37.052 -0.674 1.00 23.67 78 GLU B O 1
ATOM 1798 N N . ASP B 1 78 ? 23.400 36.487 -1.279 1.00 23.72 79 ASP B N 1
ATOM 1799 C CA . ASP B 1 78 ? 23.747 36.256 -2.667 1.00 25.05 79 ASP B CA 1
ATOM 1800 C C . ASP B 1 78 ? 23.860 37.630 -3.327 1.00 25.34 79 ASP B C 1
ATOM 1801 O O . ASP B 1 78 ? 23.098 38.546 -2.998 1.00 26.10 79 ASP B O 1
ATOM 1806 N N . ALA B 1 79 ? 24.818 37.788 -4.235 1.00 25.67 80 ALA B N 1
ATOM 1807 C CA . ALA B 1 79 ? 24.991 39.069 -4.911 1.00 26.58 80 ALA B CA 1
ATOM 1808 C C . ALA B 1 79 ? 23.828 39.268 -5.870 1.00 27.00 80 ALA B C 1
ATOM 1809 O O . ALA B 1 79 ? 23.292 40.369 -6.000 1.00 26.54 80 ALA B O 1
ATOM 1811 N N . SER B 1 80 ? 23.441 38.186 -6.536 1.00 28.00 81 SER B N 1
ATOM 1812 C CA . SER B 1 80 ? 22.338 38.222 -7.484 1.00 27.85 81 SER B CA 1
ATOM 1813 C C . SER B 1 80 ? 21.030 38.506 -6.754 1.00 27.80 81 SER B C 1
ATOM 1814 O O . SER B 1 80 ? 20.355 39.497 -7.040 1.00 28.04 81 SER B O 1
ATOM 1817 N N . ASN B 1 81 ? 20.678 37.641 -5.805 1.00 27.45 82 ASN B N 1
ATOM 1818 C CA . ASN B 1 81 ? 19.449 37.814 -5.040 1.00 27.34 82 ASN B CA 1
ATOM 1819 C C . ASN B 1 81 ? 19.772 38.040 -3.565 1.00 27.54 82 ASN B C 1
ATOM 1820 O O . ASN B 1 81 ? 20.345 37.170 -2.912 1.00 27.79 82 ASN B O 1
ATOM 1825 N N . LYS B 1 82 ? 19.396 39.208 -3.048 1.00 27.44 83 LYS B N 1
ATOM 1826 C CA . LYS B 1 82 ? 19.648 39.554 -1.651 1.00 27.17 83 LYS B CA 1
ATOM 1827 C C . LYS B 1 82 ? 18.866 38.645 -0.708 1.00 27.26 83 LYS B C 1
ATOM 1828 O O . LYS B 1 82 ? 19.265 38.444 0.440 1.00 28.23 83 LYS B O 1
ATOM 1834 N N . LYS B 1 83 ? 17.763 38.087 -1.202 1.00 26.87 84 LYS B N 1
ATOM 1835 C CA . LYS B 1 83 ? 16.907 37.197 -0.415 1.00 26.26 84 LYS B CA 1
ATOM 1836 C C . LYS B 1 83 ? 17.545 35.856 -0.053 1.00 25.82 84 LYS B C 1
ATOM 1837 O O . LYS B 1 83 ? 17.169 35.236 0.947 1.00 26.94 84 LYS B O 1
ATOM 1843 N N . ILE B 1 84 ? 18.489 35.401 -0.869 1.00 25.02 85 ILE B N 1
ATOM 1844 C CA . ILE B 1 84 ? 19.161 34.129 -0.609 1.00 23.52 85 ILE B CA 1
ATOM 1845 C C . ILE B 1 84 ? 20.354 34.308 0.327 1.00 23.11 85 ILE B C 1
ATOM 1846 O O . ILE B 1 84 ? 21.284 35.063 0.040 1.00 22.38 85 ILE B O 1
ATOM 1851 N N . LYS B 1 85 ? 20.319 33.610 1.457 1.00 22.73 86 LYS B N 1
ATOM 1852 C CA . LYS B 1 85 ? 21.412 33.685 2.419 1.00 22.17 86 LYS B CA 1
ATOM 1853 C C . LYS B 1 85 ? 22.049 32.305 2.474 1.00 21.32 86 LYS B C 1
ATOM 1854 O O . LYS B 1 85 ? 21.450 31.363 2.988 1.00 22.75 86 LYS B O 1
ATOM 1860 N N . ARG B 1 86 ? 23.257 32.181 1.940 1.00 19.81 87 ARG B N 1
ATOM 1861 C CA . ARG B 1 86 ? 23.942 30.899 1.929 1.00 19.13 87 ARG B CA 1
ATOM 1862 C C . ARG B 1 86 ? 24.775 30.676 3.190 1.00 18.60 87 ARG B C 1
ATOM 1863 O O . ARG B 1 86 ? 25.428 31.588 3.704 1.00 18.15 87 ARG B O 1
ATOM 1871 N N . ILE B 1 87 ? 24.736 29.450 3.691 1.00 18.04 88 ILE B N 1
ATOM 1872 C CA . ILE B 1 87 ? 25.447 29.104 4.912 1.00 18.30 88 ILE B CA 1
ATOM 1873 C C . ILE B 1 87 ? 26.690 28.290 4.625 1.00 17.61 88 ILE B C 1
ATOM 1874 O O . ILE B 1 87 ? 26.667 27.390 3.782 1.00 17.33 88 ILE B O 1
ATOM 1879 N N . TYR B 1 88 ? 27.771 28.605 5.338 1.00 17.88 89 TYR B N 1
ATOM 1880 C CA . TYR B 1 88 ? 29.056 27.920 5.171 1.00 17.57 89 TYR B CA 1
ATOM 1881 C C . TYR B 1 88 ? 29.719 27.708 6.515 1.00 17.54 89 TYR B C 1
ATOM 1882 O O . TYR B 1 88 ? 29.538 28.505 7.434 1.00 17.21 89 TYR B O 1
ATOM 1891 N N . ALA B 1 89 ? 30.515 26.655 6.614 1.00 17.29 90 ALA B N 1
ATOM 1892 C CA . ALA B 1 89 ? 31.231 26.384 7.850 1.00 17.88 90 ALA B CA 1
ATOM 1893 C C . ALA B 1 89 ? 32.452 27.299 7.922 1.00 18.29 90 ALA B C 1
ATOM 1894 O O . ALA B 1 89 ? 33.095 27.582 6.908 1.00 17.74 90 ALA B O 1
ATOM 1896 N N . THR B 1 90 ? 32.750 27.778 9.125 1.00 19.27 91 THR B N 1
ATOM 1897 C CA . THR B 1 90 ? 33.914 28.630 9.346 1.00 20.04 91 THR B CA 1
ATOM 1898 C C . THR B 1 90 ? 35.092 27.669 9.482 1.00 20.91 91 THR B C 1
ATOM 1899 O O . THR B 1 90 ? 34.922 26.447 9.379 1.00 20.47 91 THR B O 1
ATOM 1903 N N . GLU B 1 91 ? 36.282 28.215 9.714 1.00 21.22 92 GLU B N 1
ATOM 1904 C CA . GLU B 1 91 ? 37.467 27.389 9.887 1.00 21.49 92 GLU B CA 1
ATOM 1905 C C . GLU B 1 91 ? 37.218 26.489 11.098 1.00 20.27 92 GLU B C 1
ATOM 1906 O O . GLU B 1 91 ? 37.538 25.301 11.091 1.00 20.02 92 GLU B O 1
ATOM 1912 N N . LYS B 1 92 ? 36.638 27.069 12.142 1.00 19.52 93 LYS B N 1
ATOM 1913 C CA . LYS B 1 92 ? 36.355 26.328 13.367 1.00 19.12 93 LYS B CA 1
ATOM 1914 C C . LYS B 1 92 ? 35.392 25.177 13.098 1.00 18.98 93 LYS B C 1
ATOM 1915 O O . LYS B 1 92 ? 35.598 24.063 13.573 1.00 18.53 93 LYS B O 1
ATOM 1921 N N . GLY B 1 93 ? 34.347 25.457 12.325 1.00 18.35 94 GLY B N 1
ATOM 1922 C CA . GLY B 1 93 ? 33.371 24.431 12.008 1.00 18.35 94 GLY B CA 1
ATOM 1923 C C . GLY B 1 93 ? 33.973 23.266 11.245 1.00 17.62 94 GLY B C 1
ATOM 1924 O O . GLY B 1 93 ? 33.687 22.106 11.543 1.00 18.48 94 GLY B O 1
ATOM 1925 N N . LYS B 1 94 ? 34.813 23.565 10.260 1.00 18.39 95 LYS B N 1
ATOM 1926 C CA . LYS B 1 94 ? 35.446 22.516 9.466 1.00 19.17 95 LYS B CA 1
ATOM 1927 C C . LYS B 1 94 ? 36.448 21.744 10.310 1.00 19.72 95 LYS B C 1
ATOM 1928 O O . LYS B 1 94 ? 36.755 20.591 10.023 1.00 20.47 95 LYS B O 1
ATOM 1934 N N . ASN B 1 95 ? 36.946 22.395 11.354 1.00 20.18 96 ASN B N 1
ATOM 1935 C CA . ASN B 1 95 ? 37.924 21.807 12.255 1.00 21.31 96 ASN B CA 1
ATOM 1936 C C . ASN B 1 95 ? 37.322 20.750 13.181 1.00 20.59 96 ASN B C 1
ATOM 1937 O O . ASN B 1 95 ? 37.954 19.732 13.461 1.00 21.40 96 ASN B O 1
ATOM 1942 N N . VAL B 1 96 ? 36.103 20.994 13.650 1.00 20.30 97 VAL B N 1
ATOM 1943 C CA . VAL B 1 96 ? 35.434 20.069 14.561 1.00 19.53 97 VAL B CA 1
ATOM 1944 C C . VAL B 1 96 ? 34.566 19.034 13.849 1.00 19.17 97 VAL B C 1
ATOM 1945 O O . VAL B 1 96 ? 34.296 17.968 14.398 1.00 18.06 97 VAL B O 1
ATOM 1949 N N . TYR B 1 97 ? 34.143 19.348 12.628 1.00 18.91 98 TYR B N 1
ATOM 19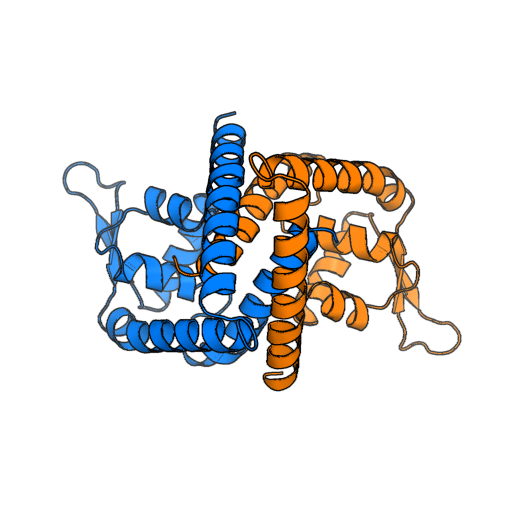50 C CA . TYR B 1 97 ? 33.303 18.444 11.844 1.00 19.01 98 TYR B CA 1
ATOM 1951 C C . TYR B 1 97 ? 33.777 16.984 11.893 1.00 19.66 98 TYR B C 1
ATOM 1952 O O . TYR B 1 97 ? 32.995 16.086 12.215 1.00 19.00 98 TYR B O 1
ATOM 1961 N N . PRO B 1 98 ? 35.065 16.730 11.592 1.00 20.13 99 PRO B N 1
ATOM 1962 C CA . PRO B 1 98 ? 35.603 15.364 11.608 1.00 20.50 99 PRO B CA 1
ATOM 1963 C C . PRO B 1 98 ? 35.380 14.615 12.918 1.00 20.22 99 PRO B C 1
ATOM 1964 O O . PRO B 1 98 ? 35.126 13.410 12.909 1.00 20.67 99 PRO B O 1
ATOM 1968 N N . ILE B 1 99 ? 35.483 15.324 14.040 1.00 20.38 100 ILE B N 1
ATOM 1969 C CA . ILE B 1 99 ? 35.270 14.701 15.340 1.00 20.67 100 ILE B CA 1
ATOM 1970 C C . ILE B 1 99 ? 33.802 14.292 15.443 1.00 19.94 100 ILE B C 1
ATOM 1971 O O . ILE B 1 99 ? 33.483 13.191 15.897 1.00 20.32 100 ILE B O 1
ATOM 1976 N N . ILE B 1 100 ? 32.910 15.180 15.013 1.00 18.82 101 ILE B N 1
ATOM 1977 C CA . ILE B 1 100 ? 31.484 14.880 15.059 1.00 17.55 101 ILE B CA 1
ATOM 1978 C C . ILE B 1 100 ? 31.162 13.668 14.183 1.00 17.41 101 ILE B C 1
ATOM 1979 O O . ILE B 1 100 ? 30.383 12.794 14.584 1.00 17.04 101 ILE B O 1
ATOM 1984 N N . VAL B 1 101 ? 31.757 13.623 12.993 1.00 16.91 102 VAL B N 1
ATOM 1985 C CA . VAL B 1 101 ? 31.542 12.516 12.059 1.00 17.58 102 VAL B CA 1
ATOM 1986 C C . VAL B 1 101 ? 31.956 11.194 12.692 1.00 18.15 102 VAL B C 1
ATOM 1987 O O . VAL B 1 101 ? 31.204 10.212 12.664 1.00 18.36 102 VAL B O 1
ATOM 1991 N N . ARG B 1 102 ? 33.147 11.180 13.282 1.00 18.64 103 ARG B N 1
ATOM 1992 C CA . ARG B 1 102 ? 33.669 9.976 13.916 1.00 19.53 103 ARG B CA 1
ATOM 1993 C C . ARG B 1 102 ? 32.894 9.589 15.163 1.00 18.99 103 ARG B C 1
ATOM 1994 O O . ARG B 1 102 ? 32.765 8.413 15.477 1.00 19.67 103 ARG B O 1
ATOM 2002 N N . GLU B 1 103 ? 32.377 10.575 15.878 1.00 19.63 104 GLU B N 1
ATOM 2003 C CA . GLU B 1 103 ? 31.592 10.289 17.067 1.00 19.91 104 GLU B CA 1
ATOM 2004 C C . GLU B 1 103 ? 30.258 9.682 16.642 1.00 19.99 104 GLU B C 1
ATOM 2005 O O . GLU B 1 103 ? 29.744 8.773 17.291 1.00 18.97 104 GLU B O 1
ATOM 2011 N N . ASN B 1 104 ? 29.703 10.193 15.548 1.00 19.87 105 ASN B N 1
ATOM 2012 C CA . ASN B 1 104 ? 28.442 9.679 15.034 1.00 20.41 105 ASN B CA 1
ATOM 2013 C C . ASN B 1 104 ? 28.662 8.235 14.573 1.00 20.05 105 ASN B C 1
ATOM 2014 O O . ASN B 1 104 ? 27.811 7.369 14.788 1.00 19.53 105 ASN B O 1
ATOM 2019 N N . GLN B 1 105 ? 29.811 7.976 13.949 1.00 19.59 106 GLN B N 1
ATOM 2020 C CA . GLN B 1 105 ? 30.129 6.627 13.490 1.00 19.76 106 GLN B CA 1
ATOM 2021 C C . GLN B 1 105 ? 30.205 5.695 14.691 1.00 19.20 106 GLN B C 1
ATOM 2022 O O . GLN B 1 105 ? 29.770 4.546 14.633 1.00 19.62 106 GLN B O 1
ATOM 2028 N N . HIS B 1 106 ? 30.738 6.198 15.795 1.00 18.41 107 HIS B N 1
ATOM 2029 C CA . HIS B 1 106 ? 30.837 5.394 16.999 1.00 18.18 107 HIS B CA 1
ATOM 2030 C C . HIS B 1 106 ? 29.467 5.141 17.616 1.00 17.93 107 HIS B C 1
ATOM 2031 O O . HIS B 1 106 ? 29.198 4.052 18.123 1.00 17.74 107 HIS B O 1
ATOM 2038 N N . SER B 1 107 ? 28.598 6.143 17.564 1.00 17.65 108 SER B N 1
ATOM 2039 C CA . SER B 1 107 ? 27.265 5.989 18.132 1.00 17.51 108 SER B CA 1
ATOM 2040 C C . SER B 1 107 ? 26.542 4.867 17.390 1.00 17.05 108 SER B C 1
ATOM 2041 O O . SER B 1 107 ? 25.845 4.056 18.001 1.00 16.62 108 SER B O 1
ATOM 2044 N N . ASN B 1 108 ? 26.726 4.817 16.077 1.00 16.53 109 ASN B N 1
ATOM 2045 C CA . ASN B 1 108 ? 26.104 3.772 15.266 1.00 16.83 109 ASN B CA 1
ATOM 2046 C C . ASN B 1 108 ? 26.604 2.385 15.698 1.00 16.87 109 ASN B C 1
ATOM 2047 O O . ASN B 1 108 ? 25.821 1.433 15.817 1.00 16.58 109 ASN B O 1
ATOM 2052 N N . GLN B 1 109 ? 27.906 2.271 15.948 1.00 17.08 110 GLN B N 1
ATOM 2053 C CA . GLN B 1 109 ? 28.483 0.989 16.359 1.00 18.04 110 GLN B CA 1
ATOM 2054 C C . GLN B 1 109 ? 27.898 0.538 17.691 1.00 17.37 110 GLN B C 1
ATOM 2055 O O . GLN B 1 109 ? 27.585 -0.640 17.877 1.00 18.15 110 GLN B O 1
ATOM 2061 N N . VAL B 1 110 ? 27.752 1.477 18.620 1.00 16.29 111 VAL B N 1
ATOM 2062 C CA . VAL B 1 110 ? 27.179 1.191 19.931 1.00 16.03 111 VAL B CA 1
ATOM 2063 C C . VAL B 1 110 ? 25.723 0.750 19.789 1.00 16.59 111 VAL B C 1
ATOM 2064 O O . VAL B 1 110 ? 25.291 -0.258 20.365 1.00 16.87 111 VAL B O 1
ATOM 2068 N N . ALA B 1 111 ? 24.966 1.513 19.013 1.00 16.25 112 ALA B N 1
ATOM 2069 C CA . ALA B 1 111 ? 23.552 1.204 18.816 1.00 16.82 112 ALA B CA 1
ATOM 2070 C C . ALA B 1 111 ? 23.307 -0.133 18.133 1.00 16.95 112 ALA B C 1
ATOM 2071 O O . ALA B 1 111 ? 22.347 -0.834 18.461 1.00 17.34 112 ALA B O 1
ATOM 2073 N N . LEU B 1 112 ? 24.174 -0.485 17.191 1.00 16.47 113 LEU B N 1
ATOM 2074 C CA . LEU B 1 112 ? 24.015 -1.714 16.420 1.00 17.15 113 LEU B CA 1
ATOM 2075 C C . LEU B 1 112 ? 24.662 -2.980 16.992 1.00 17.93 113 LEU B C 1
ATOM 2076 O O . LEU B 1 112 ? 24.688 -4.022 16.328 1.00 17.65 113 LEU B O 1
ATOM 2081 N N . GLN B 1 113 ? 25.166 -2.899 18.221 1.00 18.48 114 GLN B N 1
ATOM 2082 C CA . GLN B 1 113 ? 25.790 -4.055 18.869 1.00 19.84 114 GLN B CA 1
ATOM 2083 C C . GLN B 1 113 ? 24.821 -5.234 18.883 1.00 19.85 114 GLN B C 1
ATOM 2084 O O . GLN B 1 113 ? 23.662 -5.087 19.268 1.00 19.36 114 GLN B O 1
ATOM 2090 N N . GLY B 1 114 ? 25.304 -6.403 18.480 1.00 20.30 115 GLY B N 1
ATOM 2091 C CA . GLY B 1 114 ? 24.451 -7.575 18.481 1.00 20.98 115 GLY B CA 1
ATOM 2092 C C . GLY B 1 114 ? 23.802 -7.848 17.141 1.00 21.99 115 GLY B C 1
ATOM 2093 O O . GLY B 1 114 ? 23.342 -8.962 16.892 1.00 22.69 115 GLY B O 1
ATOM 2094 N N . LEU B 1 115 ? 23.760 -6.843 16.272 1.00 21.73 116 LEU B N 1
ATOM 2095 C CA . LEU B 1 115 ? 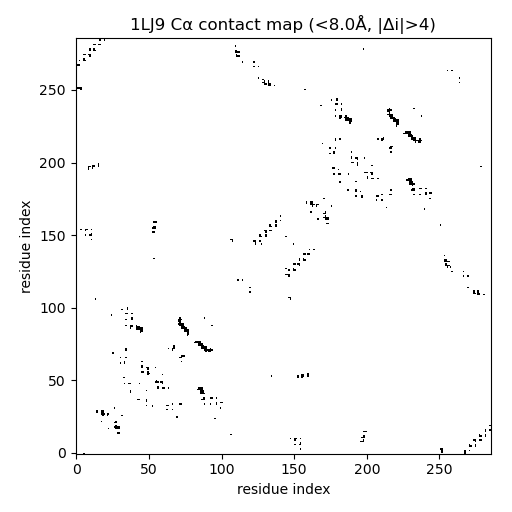23.152 -7.019 14.955 1.00 22.40 116 LEU B CA 1
ATOM 2096 C C . LEU B 1 115 ? 24.170 -7.346 13.866 1.00 22.55 116 LEU B C 1
ATOM 2097 O O . LEU B 1 115 ? 25.186 -6.658 13.722 1.00 22.77 116 LEU B O 1
ATOM 2102 N N . SER B 1 116 ? 23.893 -8.399 13.096 1.00 23.43 117 SER B N 1
ATOM 2103 C CA . SER B 1 116 ? 24.779 -8.809 12.008 1.00 23.78 117 SER B CA 1
ATOM 2104 C C . SER B 1 116 ? 24.576 -7.892 10.805 1.00 23.53 117 SER B C 1
ATOM 2105 O O . SER B 1 116 ? 23.645 -7.082 10.779 1.00 23.29 117 SER B O 1
ATOM 2108 N N . GLU B 1 117 ? 25.439 -8.025 9.805 1.00 24.29 118 GLU B N 1
ATOM 2109 C CA . GLU B 1 117 ? 25.344 -7.189 8.619 1.00 24.41 118 GLU B CA 1
ATOM 2110 C C . GLU B 1 117 ? 24.041 -7.384 7.852 1.00 24.29 118 GLU B C 1
ATOM 2111 O O . GLU B 1 117 ? 23.423 -6.406 7.430 1.00 24.60 118 GLU B O 1
ATOM 2117 N N . VAL B 1 118 ? 23.613 -8.632 7.667 1.00 23.65 119 VAL B N 1
ATOM 2118 C CA . VAL B 1 118 ? 22.365 -8.880 6.953 1.00 23.33 119 VAL B CA 1
ATOM 2119 C C . VAL B 1 118 ? 21.169 -8.361 7.757 1.00 23.20 119 VAL B C 1
ATOM 2120 O O . VAL B 1 118 ? 20.164 -7.937 7.186 1.00 23.52 119 VAL B O 1
ATOM 2124 N N . GLU B 1 119 ? 21.267 -8.398 9.081 1.00 23.16 120 GLU B N 1
ATOM 2125 C CA . GLU B 1 119 ? 20.186 -7.880 9.914 1.00 23.06 120 GLU B CA 1
ATOM 2126 C C . GLU B 1 119 ? 20.168 -6.351 9.793 1.00 21.76 120 GLU B C 1
ATOM 2127 O O . GLU B 1 119 ? 19.107 -5.740 9.696 1.00 22.09 120 GLU B O 1
ATOM 2133 N N . ILE B 1 120 ? 21.348 -5.742 9.793 1.00 21.30 121 ILE B N 1
ATOM 2134 C CA . ILE B 1 120 ? 21.459 -4.289 9.672 1.00 20.63 121 ILE B CA 1
ATOM 2135 C C . ILE B 1 120 ? 20.967 -3.852 8.296 1.00 20.80 121 ILE B C 1
ATOM 2136 O O . ILE B 1 120 ? 20.393 -2.769 8.137 1.00 20.76 121 ILE B O 1
ATOM 2141 N N . SER B 1 121 ? 21.178 -4.714 7.306 1.00 20.44 122 SER B N 1
ATOM 2142 C CA . SER B 1 121 ? 20.746 -4.438 5.944 1.00 21.71 122 SER B CA 1
ATOM 2143 C C . SER B 1 121 ? 19.222 -4.359 5.848 1.00 20.91 122 SER B C 1
ATOM 2144 O O . SER B 1 121 ? 18.685 -3.487 5.169 1.00 21.36 122 SER B O 1
ATOM 2147 N N . GLN B 1 122 ? 18.523 -5.269 6.524 1.00 20.89 123 GLN B N 1
ATOM 2148 C CA . GLN B 1 122 ? 17.059 -5.262 6.489 1.00 20.38 123 GLN B CA 1
ATOM 2149 C C . GLN B 1 122 ? 16.540 -4.066 7.273 1.00 19.72 123 GLN B C 1
ATOM 2150 O O . GLN B 1 122 ? 15.569 -3.410 6.875 1.00 19.31 123 GLN B O 1
ATOM 2156 N N . LEU B 1 123 ? 17.199 -3.789 8.394 1.00 18.14 124 LEU B N 1
ATOM 2157 C CA . LEU B 1 123 ? 16.821 -2.676 9.241 1.00 17.70 124 LEU B CA 1
ATOM 2158 C C . LEU B 1 123 ? 16.887 -1.382 8.453 1.00 16.88 124 LEU B C 1
ATOM 2159 O O . LEU B 1 123 ? 15.983 -0.551 8.532 1.00 16.81 124 LEU B O 1
ATOM 2164 N N . ALA B 1 124 ? 17.965 -1.223 7.687 1.00 16.23 125 ALA B N 1
ATOM 2165 C CA . ALA B 1 124 ? 18.156 -0.026 6.887 1.00 16.31 125 ALA B CA 1
ATOM 2166 C C . ALA B 1 124 ? 16.998 0.159 5.926 1.00 17.07 125 ALA B C 1
ATOM 2167 O O . ALA B 1 124 ? 16.501 1.268 5.771 1.00 16.33 125 ALA B O 1
ATOM 2169 N N . ASP B 1 125 ? 16.581 -0.923 5.268 1.00 17.29 126 ASP B N 1
ATOM 2170 C CA . ASP B 1 125 ? 15.472 -0.845 4.326 1.00 17.81 126 ASP B CA 1
ATOM 2171 C C . ASP B 1 125 ? 14.201 -0.390 5.020 1.00 17.17 126 ASP B C 1
ATOM 2172 O O . ASP B 1 125 ? 13.506 0.488 4.519 1.00 16.53 126 ASP B O 1
ATOM 2177 N N . TYR B 1 126 ? 13.892 -0.981 6.172 1.00 16.98 127 TYR B N 1
ATOM 2178 C CA . TYR B 1 126 ? 12.677 -0.596 6.887 1.00 16.87 127 TYR B CA 1
ATOM 2179 C C . TYR B 1 126 ? 12.697 0.869 7.327 1.00 15.54 127 TYR B C 1
ATOM 2180 O O . TYR B 1 126 ? 11.706 1.572 7.185 1.00 14.99 127 TYR B O 1
ATOM 2189 N N . LEU B 1 127 ? 13.820 1.321 7.873 1.00 14.89 128 LEU B N 1
ATOM 2190 C CA . LEU B 1 127 ? 13.919 2.693 8.354 1.00 15.26 128 LEU B CA 1
ATOM 2191 C C . LEU B 1 127 ? 13.796 3.741 7.257 1.00 15.67 128 LEU B C 1
ATOM 2192 O O . LEU B 1 127 ? 13.153 4.771 7.458 1.00 15.23 128 LEU B O 1
ATOM 2197 N N . VAL B 1 128 ? 14.408 3.488 6.102 1.00 15.98 129 VAL B N 1
ATOM 2198 C CA . VAL B 1 128 ? 14.301 4.443 5.009 1.00 16.35 129 VAL B CA 1
ATOM 2199 C C . VAL B 1 128 ? 12.843 4.553 4.577 1.00 16.22 129 VAL B C 1
ATOM 2200 O O . VAL B 1 128 ? 12.347 5.658 4.320 1.00 16.94 129 VAL B O 1
ATOM 2204 N N . ARG B 1 129 ? 12.154 3.417 4.492 1.00 16.04 130 ARG B N 1
ATOM 2205 C CA . ARG B 1 129 ? 10.754 3.429 4.091 1.00 15.65 130 ARG B CA 1
ATOM 2206 C C . ARG B 1 129 ? 9.929 4.194 5.116 1.00 16.13 130 ARG B C 1
ATOM 2207 O O . ARG B 1 129 ? 9.079 5.004 4.746 1.00 15.21 130 ARG B O 1
ATOM 2215 N N . MET B 1 130 ? 10.194 3.963 6.403 1.00 15.60 131 MET B N 1
ATOM 2216 C CA . MET B 1 130 ? 9.458 4.668 7.446 1.00 14.93 131 MET B CA 1
ATOM 2217 C C . MET B 1 130 ? 9.741 6.163 7.348 1.00 15.00 131 MET B C 1
ATOM 2218 O O . MET B 1 130 ? 8.826 6.978 7.393 1.00 14.85 131 MET B O 1
ATOM 2223 N N . ARG B 1 131 ? 11.012 6.527 7.203 1.00 15.21 132 ARG B N 1
ATOM 2224 C CA . ARG B 1 131 ? 11.363 7.935 7.104 1.00 15.88 132 ARG B CA 1
ATOM 2225 C C . ARG B 1 131 ? 10.614 8.586 5.945 1.00 15.82 132 ARG B C 1
ATOM 2226 O O . ARG B 1 131 ? 10.102 9.704 6.079 1.00 16.20 132 ARG B O 1
ATOM 2234 N N . LYS B 1 132 ? 10.539 7.894 4.813 1.00 15.80 133 LYS B N 1
ATOM 2235 C CA . LYS B 1 132 ? 9.813 8.442 3.672 1.00 16.07 133 LYS B CA 1
ATOM 2236 C C . LYS B 1 132 ? 8.330 8.578 4.001 1.00 15.82 133 LYS B C 1
ATOM 2237 O O . LYS B 1 132 ? 7.709 9.594 3.665 1.00 16.19 133 LYS B O 1
ATOM 2243 N N . ASN B 1 133 ? 7.764 7.575 4.669 1.00 14.77 134 ASN B N 1
ATOM 2244 C CA . ASN B 1 133 ? 6.348 7.624 5.051 1.00 14.40 134 ASN B CA 1
ATOM 2245 C C . ASN B 1 133 ? 6.053 8.804 5.972 1.00 14.41 134 ASN B C 1
ATOM 2246 O O . ASN B 1 133 ? 5.088 9.550 5.767 1.00 13.49 134 ASN B O 1
ATOM 2251 N N . VAL B 1 134 ? 6.890 8.977 6.989 1.00 14.22 135 VAL B N 1
ATOM 2252 C CA . VAL B 1 134 ? 6.695 10.059 7.952 1.00 16.25 135 VAL B CA 1
ATOM 2253 C C . VAL B 1 134 ? 7.009 11.445 7.380 1.00 17.26 135 VAL B C 1
ATOM 2254 O O . VAL B 1 134 ? 6.335 12.424 7.713 1.00 17.12 135 VAL B O 1
ATOM 2258 N N . SER B 1 135 ? 8.018 11.534 6.518 1.00 18.57 136 SER B N 1
ATOM 2259 C CA . SER B 1 135 ? 8.377 12.820 5.917 1.00 19.42 136 SER B CA 1
ATOM 2260 C C . SER B 1 135 ? 7.232 13.305 5.038 1.00 19.24 136 SER B C 1
ATOM 2261 O O . SER B 1 135 ? 6.919 14.497 5.016 1.00 18.48 136 SER B O 1
ATOM 2264 N N . GLU B 1 136 ? 6.608 12.376 4.316 1.00 18.61 137 GLU B N 1
ATOM 2265 C CA . GLU B 1 136 ? 5.501 12.734 3.448 1.00 19.65 137 GLU B CA 1
ATOM 2266 C C . GLU B 1 136 ? 4.306 13.176 4.278 1.00 19.46 137 GLU B C 1
ATOM 2267 O O . GLU B 1 136 ? 3.610 14.124 3.916 1.00 19.95 137 GLU B O 1
ATOM 2273 N N . ASP B 1 137 ? 4.057 12.484 5.387 1.00 19.11 138 ASP B N 1
ATOM 2274 C CA . ASP B 1 137 ? 2.940 12.854 6.243 1.00 19.04 138 ASP B CA 1
ATOM 2275 C C . ASP B 1 137 ? 3.185 14.247 6.823 1.00 18.44 138 ASP B C 1
ATOM 2276 O O . ASP B 1 137 ? 2.254 15.037 6.972 1.00 18.34 138 ASP B O 1
ATOM 2281 N N . TRP B 1 138 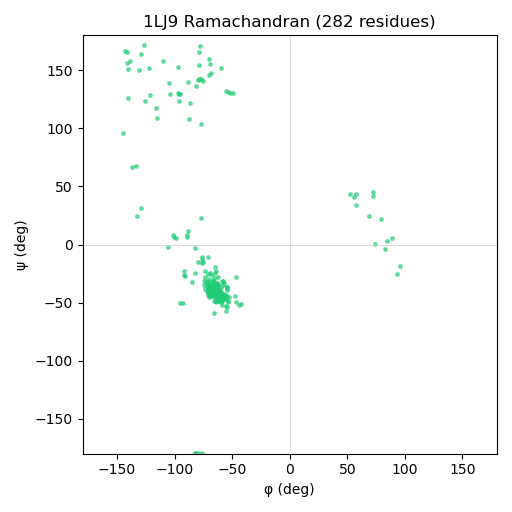? 4.441 14.550 7.140 1.00 17.38 139 TRP B N 1
ATOM 2282 C CA . TRP B 1 138 ? 4.796 15.856 7.685 1.00 17.24 139 TRP B CA 1
ATOM 2283 C C . TRP B 1 138 ? 4.444 16.943 6.663 1.00 18.08 139 TRP B C 1
ATOM 2284 O O . TRP B 1 138 ? 3.801 17.930 6.997 1.00 17.36 139 TRP B O 1
ATOM 2295 N N . GLU B 1 139 ? 4.857 16.751 5.415 1.00 19.55 140 GLU B N 1
ATOM 2296 C CA . GLU B 1 139 ? 4.553 17.717 4.358 1.00 20.86 140 GLU B CA 1
ATOM 2297 C C . GLU B 1 139 ? 3.046 17.917 4.263 1.00 21.37 140 GLU B C 1
ATOM 2298 O O . GLU B 1 139 ? 2.561 19.044 4.143 1.00 21.37 140 GLU B O 1
ATOM 2304 N N . PHE B 1 140 ? 2.311 16.809 4.324 1.00 22.32 141 PHE B N 1
ATOM 2305 C CA . PHE B 1 140 ? 0.854 16.816 4.237 1.00 22.95 141 PHE B CA 1
ATOM 2306 C C . PHE B 1 140 ? 0.230 17.608 5.384 1.00 23.35 141 PHE B C 1
ATOM 2307 O O . PHE B 1 140 ? -0.710 18.377 5.179 1.00 23.78 141 PHE B O 1
ATOM 2315 N N . VAL B 1 141 ? 0.757 17.418 6.589 1.00 22.89 142 VAL B N 1
ATOM 2316 C CA . VAL B 1 141 ? 0.262 18.115 7.774 1.00 22.53 142 VAL B CA 1
ATOM 2317 C C . VAL B 1 141 ? 0.657 19.588 7.750 1.00 22.90 142 VAL B C 1
ATOM 2318 O O . VAL B 1 141 ? -0.067 20.447 8.261 1.00 23.08 142 VAL B O 1
ATOM 2322 N N . LYS B 1 142 ? 1.806 19.878 7.152 1.00 22.85 143 LYS B N 1
ATOM 2323 C CA . LYS B 1 142 ? 2.287 21.250 7.063 1.00 24.14 143 LYS B CA 1
ATOM 2324 C C . LYS B 1 142 ? 1.402 22.053 6.119 1.00 24.71 143 LYS B C 1
ATOM 2325 O O . LYS B 1 142 ? 1.040 23.187 6.488 1.00 25.60 143 LYS B O 1
#

Radius of gyration: 19.75 Å; Cα contacts (8 Å, |Δi|>4): 365; chains: 2; bounding box: 47×50×62 Å

Nearest PDB structures (foldseek):
  1lj9-assembly1_B  TM=9.989E-01  e=9.928E-23  Enterococcus faecalis
  4mnu-assembly1_B  TM=9.747E-01  e=1.035E-16  Listeria monocytogenes EGD-e
  6q2b-assembly1_B  TM=9.549E-01  e=9.709E-17  Listeria monocytogenes
  3bpx-assembly1_A  TM=8.436E-01  e=1.133E-09  unclassified
  4zzl-assembly1_B  TM=8.629E-01  e=6.212E-08  Pseudomonas aeruginosa

CATH classification: 1.10.10.10

Sequence (286 aa):
TDILREIGMIARALDSISNIEFKELSLTRGQYLYLVRVCENPGIIQEKIAELIKVDRTTAARAIKRLEEQGFIYRQEDASNKKIKRIYATEKGKNVYPIIVRENQHSNQVALQGLSEVEISQLADYLVRMRKNVSEDWEFVKKGTDILREIGMIARALDSISNIEFKELSLTRGQYLYLVRVCENPGIIQEKIAELIKVDRTTAARAIKRLEEQGFIYRQEDASNKKIKRIYATEKGKNVYPIIVRENQHSNQVALQGLSEVEISQLADYLVRMRKNVSEDWEFVK

InterPro domains:
  IPR000835 MarR-type HTH domain [PF01047] (28-85)
  IPR000835 MarR-type HTH domain [PR00598] (45-61)
  IPR000835 MarR-type HTH domain [PR00598] (62-77)
  IPR000835 MarR-type HTH domain [PR00598] (81-97)
  IPR000835 MarR-type HTH domain [PR00598] (111-131)
  IPR000835 MarR-type HTH domain [PS50995] (1-133)
  IPR000835 MarR-type HTH domain [SM00347] (21-121)
  IPR023187 Transcriptional regulator MarR-type, conserved site [PS01117] (60-94)
  IPR036388 Winged helix-like DNA-binding domain superfamily [G3DSA:1.10.10.10] (2-145)
  IPR036390 Winged helix DNA-binding domain superfamily [SSF46785] (4-142)

B-factor: mean 20.96, std 4.53, range [3.35, 39.06]